Protein AF-R7J6H3-F1 (afdb_monomer_lite)

pLDDT: mean 79.76, std 16.82, range [35.53, 97.69]

Sequence (191 aa):
MTVTVTNNPYNQLKSEYGQNYDILHIALWSGETLPKNYAWYGLGQIAERTEYPELYAIAEKYGFIVSEDEWQSGLYGKFSSGDGETTFRFPLIRDGDVLSFTNGSTTPNGKNVEPELPNITGKSDRYHVLNNSVQTGALYQTSGGRSNAGGSGIADFGVINIDASRSNSTYKNGGSVKQSSIATRLIIKYR

Secondary structure (DSSP, 8-state):
--------GGG----STT----TT-EEEE--SSPPTTEEEESB--EEETTTSHHHHHHHHHTT-EE-HHHHHTT-TTSEE-TTSSSEEE--B--TT-------SSSS-TT------PPPPEEEEEEEE--S-----SSEEEEEEEEEEETTTEEEEEEEEEEEGGGS-GGGGSS----------EEEEE--

Radius of gyration: 29.07 Å; chains: 1; bounding box: 61×36×107 Å

Foldseek 3Di:
DDDDDDDDVVPDQDDDPPDRDDFFDKDWADDPDDDPQKDFAAQFDKDWCVVQVQNVVVLVVVVLEDAPVVVVVALLCGKYCVVVPTIITGHHDDVQRDDDDDPCPPAHPSGDDDDDDDKDKDKDAWDFDDPDFDAAAQWGKDWRAWDDDPPGDITTTIMTMGTNVRHPCVVVPPDDDGDDDDDTTMMTRRD

Structure (mmCIF, N/CA/C/O backbone):
data_AF-R7J6H3-F1
#
_entry.id   AF-R7J6H3-F1
#
loop_
_atom_site.group_PDB
_atom_site.id
_atom_site.type_symbol
_atom_site.label_atom_id
_atom_site.label_alt_id
_atom_site.label_comp_id
_atom_site.label_asym_id
_atom_site.label_entity_id
_atom_site.label_seq_id
_atom_site.pdbx_PDB_ins_code
_atom_site.Cartn_x
_atom_site.Cartn_y
_atom_site.Cartn_z
_atom_site.occupancy
_atom_site.B_iso_or_equiv
_atom_site.auth_seq_id
_atom_site.auth_comp_id
_atom_site.auth_asym_id
_atom_site.auth_atom_id
_atom_site.pdbx_PDB_model_num
ATOM 1 N N . MET A 1 1 ? -8.947 18.565 57.655 1.00 41.03 1 MET A N 1
ATOM 2 C CA . MET A 1 1 ? -8.360 19.000 56.372 1.00 41.03 1 MET A CA 1
ATOM 3 C C . MET A 1 1 ? -8.628 17.886 55.380 1.00 41.03 1 MET A C 1
ATOM 5 O O . MET A 1 1 ? -7.995 16.844 55.462 1.00 41.03 1 MET A O 1
ATOM 9 N N . THR A 1 2 ? -9.673 18.030 54.572 1.00 35.53 2 THR A N 1
ATOM 10 C CA . THR A 1 2 ? -10.110 16.987 53.638 1.00 35.53 2 THR A CA 1
ATOM 11 C C . THR A 1 2 ? -9.383 17.216 52.324 1.00 35.53 2 THR A C 1
ATOM 13 O O . THR A 1 2 ? -9.560 18.266 51.711 1.00 35.53 2 THR A O 1
ATOM 16 N N . VAL A 1 3 ? -8.544 16.268 51.919 1.00 37.75 3 VAL A N 1
ATOM 17 C CA . VAL A 1 3 ? -7.939 16.256 50.585 1.00 37.75 3 VAL A CA 1
ATOM 18 C C . VAL A 1 3 ? -8.583 15.116 49.813 1.00 37.75 3 VAL A C 1
ATOM 20 O O . VAL A 1 3 ? -8.421 13.948 50.156 1.00 37.75 3 VAL A O 1
ATOM 23 N N . THR A 1 4 ? -9.341 15.481 48.787 1.00 42.34 4 THR A N 1
ATOM 24 C CA . THR A 1 4 ? -9.877 14.575 47.772 1.00 42.34 4 THR A CA 1
ATOM 25 C C . THR A 1 4 ? -8.902 14.548 46.606 1.00 42.34 4 THR A C 1
ATOM 27 O O . THR A 1 4 ? -8.624 15.623 46.090 1.00 42.34 4 THR A O 1
ATOM 30 N N . VAL A 1 5 ? -8.480 13.370 46.127 1.00 39.19 5 VAL A N 1
ATOM 31 C CA . VAL A 1 5 ? -8.241 13.143 44.686 1.00 39.19 5 VAL A CA 1
ATOM 32 C C . VAL A 1 5 ? -8.560 11.681 44.323 1.00 39.19 5 VAL A C 1
ATOM 34 O O . VAL A 1 5 ? -7.833 10.755 44.662 1.00 39.19 5 VAL A O 1
ATOM 37 N N . THR A 1 6 ? -9.722 11.521 43.686 1.00 44.38 6 THR A N 1
ATOM 38 C CA . THR A 1 6 ? -10.031 10.682 42.511 1.00 44.38 6 THR A CA 1
ATOM 39 C C . THR A 1 6 ? -9.108 9.501 42.162 1.00 44.38 6 THR A C 1
ATOM 41 O O . THR A 1 6 ? -8.116 9.659 41.459 1.00 44.38 6 THR A O 1
ATOM 44 N N . ASN A 1 7 ? -9.553 8.279 42.480 1.00 39.97 7 ASN A N 1
ATOM 45 C CA . ASN A 1 7 ? -9.174 7.069 41.743 1.00 39.97 7 ASN A CA 1
ATOM 46 C C . ASN A 1 7 ? -10.227 6.802 40.661 1.00 39.97 7 ASN A C 1
ATOM 48 O O . ASN A 1 7 ? -11.254 6.179 40.922 1.00 39.97 7 ASN A O 1
ATOM 52 N N . ASN A 1 8 ? -9.980 7.318 39.456 1.00 41.81 8 ASN A N 1
ATOM 53 C CA . ASN A 1 8 ? -10.728 6.950 38.258 1.00 41.81 8 ASN A CA 1
ATOM 54 C C . ASN A 1 8 ? -10.214 5.579 37.758 1.00 41.81 8 ASN A C 1
ATOM 56 O O . ASN A 1 8 ? -9.051 5.493 3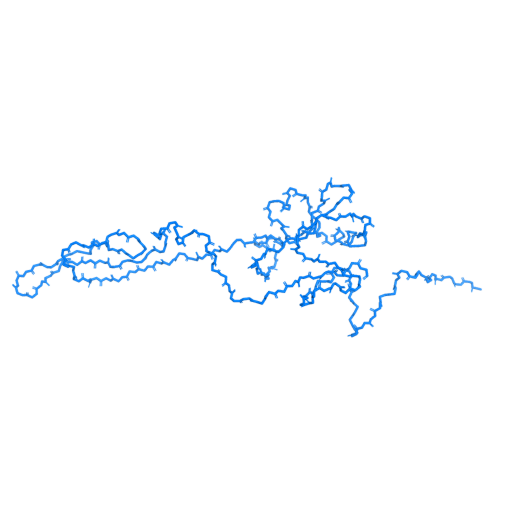7.354 1.00 41.81 8 ASN A O 1
ATOM 60 N N . PRO A 1 9 ? -11.026 4.507 37.782 1.00 40.84 9 PRO A N 1
ATOM 61 C CA . PRO A 1 9 ? -10.571 3.155 37.452 1.00 40.84 9 PRO A CA 1
ATOM 62 C C . PRO A 1 9 ? -10.245 2.928 35.963 1.00 40.84 9 PRO A C 1
ATOM 64 O O . PRO A 1 9 ? -9.718 1.870 35.632 1.00 40.84 9 PRO A O 1
ATOM 67 N N . TYR A 1 10 ? -10.483 3.899 35.072 1.00 43.75 10 TYR A N 1
ATOM 68 C CA . TYR A 1 10 ? -10.129 3.804 33.645 1.00 43.75 10 TYR A CA 1
ATOM 69 C C . TYR A 1 10 ? -8.658 4.145 33.326 1.00 43.75 10 TYR A C 1
ATOM 71 O O . TYR A 1 10 ? -8.249 4.067 32.175 1.00 43.75 10 TYR A O 1
ATOM 79 N N . ASN A 1 11 ? -7.841 4.491 34.331 1.00 39.81 11 ASN A N 1
ATOM 80 C CA . ASN A 1 11 ? -6.467 4.987 34.141 1.00 39.81 11 ASN A CA 1
ATOM 81 C C . ASN A 1 11 ? -5.343 3.996 34.507 1.00 39.81 11 ASN A C 1
ATOM 83 O O . ASN A 1 11 ? -4.202 4.417 34.692 1.00 39.81 11 ASN A O 1
ATOM 87 N N . GLN A 1 12 ? -5.611 2.693 34.635 1.00 42.81 12 GLN A N 1
ATOM 88 C CA . GLN A 1 12 ? -4.555 1.723 34.969 1.00 42.81 12 GLN A CA 1
ATOM 89 C C . GLN A 1 12 ? -4.174 0.847 33.773 1.00 42.81 12 GLN A C 1
ATOM 91 O O . GLN A 1 12 ? -4.700 -0.248 33.572 1.00 42.81 12 GLN A O 1
ATOM 96 N N . LEU A 1 13 ? -3.208 1.353 33.000 1.00 43.44 13 LEU A N 1
ATOM 97 C CA . LEU A 1 13 ? -2.453 0.613 31.990 1.00 43.44 13 LEU A CA 1
ATOM 98 C C . LEU A 1 13 ? -1.784 -0.601 32.657 1.00 43.44 13 LEU A C 1
ATOM 100 O O . LEU A 1 13 ? -0.920 -0.446 33.520 1.00 43.44 13 LEU A O 1
ATOM 104 N N . LYS A 1 14 ? -2.198 -1.819 32.290 1.00 45.78 14 LYS A N 1
ATOM 105 C CA . LYS A 1 14 ? -1.545 -3.047 32.763 1.00 45.78 14 LYS A CA 1
ATOM 106 C C . LYS A 1 14 ? -0.231 -3.253 32.011 1.00 45.78 14 LYS A C 1
ATOM 108 O O . LYS A 1 14 ? -0.229 -3.329 30.784 1.00 45.78 14 LYS A O 1
ATOM 113 N N . SER A 1 15 ? 0.863 -3.330 32.762 1.00 39.09 15 SER A N 1
ATOM 114 C CA . SER A 1 15 ? 2.216 -3.552 32.268 1.00 39.09 15 SER A CA 1
ATOM 115 C C . SER A 1 15 ? 2.535 -5.048 32.196 1.00 39.09 15 SER A C 1
ATOM 117 O O . SER A 1 15 ? 2.544 -5.748 33.203 1.00 39.09 15 SER A O 1
ATOM 119 N N . GLU A 1 16 ? 2.868 -5.532 31.005 1.00 39.28 16 GLU A N 1
ATOM 120 C CA . GLU A 1 16 ? 3.723 -6.707 30.832 1.00 39.28 16 GLU A CA 1
ATOM 121 C C . GLU A 1 16 ? 4.969 -6.222 30.076 1.00 39.28 16 GLU A C 1
ATOM 123 O O . GLU A 1 16 ? 4.856 -5.478 29.106 1.00 39.28 16 GLU A O 1
ATOM 128 N N . TYR A 1 17 ? 6.163 -6.571 30.571 1.00 39.38 17 TYR A N 1
ATOM 129 C CA . TYR A 1 17 ? 7.486 -6.183 30.037 1.00 39.38 17 TYR A CA 1
ATOM 130 C C . TYR A 1 17 ? 7.962 -4.728 30.226 1.00 39.38 17 TYR A C 1
ATOM 132 O O . TYR A 1 17 ? 8.944 -4.318 29.611 1.00 39.38 17 TYR A O 1
ATOM 140 N N . GLY A 1 18 ? 7.356 -3.957 31.134 1.00 40.72 18 GLY A N 1
ATOM 141 C CA . GLY A 1 18 ? 7.908 -2.655 31.550 1.00 40.72 18 GLY A CA 1
ATOM 142 C C . GLY A 1 18 ? 7.812 -1.537 30.502 1.00 40.72 18 GLY A C 1
ATOM 143 O O . GLY A 1 18 ? 8.457 -0.505 30.660 1.00 40.72 18 GLY A O 1
ATOM 144 N N . GLN A 1 19 ? 6.996 -1.719 29.462 1.00 39.16 19 GLN A N 1
ATOM 145 C CA . GLN A 1 19 ? 6.630 -0.678 28.502 1.00 39.16 19 GLN A CA 1
ATOM 146 C C . GLN A 1 19 ? 5.124 -0.409 28.623 1.00 39.16 19 GLN A C 1
ATOM 148 O O . GLN A 1 19 ? 4.307 -1.324 28.514 1.00 39.16 19 GLN A O 1
ATOM 153 N N . ASN A 1 20 ? 4.746 0.844 28.879 1.00 43.69 20 ASN A N 1
ATOM 154 C CA . ASN A 1 20 ? 3.351 1.271 28.821 1.00 43.69 20 ASN A CA 1
ATOM 155 C C . ASN A 1 20 ? 2.954 1.354 27.343 1.00 43.69 20 ASN A C 1
ATOM 157 O O . ASN A 1 20 ? 3.360 2.280 26.650 1.00 43.69 20 ASN A O 1
ATOM 161 N N . TYR A 1 21 ? 2.208 0.373 26.834 1.00 49.09 21 TYR A N 1
ATOM 162 C CA . TYR A 1 21 ? 1.693 0.453 25.468 1.00 49.09 21 TYR A CA 1
ATOM 163 C C . TYR A 1 21 ? 0.461 1.357 25.434 1.00 49.09 21 TYR A C 1
ATOM 165 O O . TYR A 1 21 ? -0.623 0.939 25.865 1.00 49.09 21 TYR A O 1
ATOM 173 N N . ASP A 1 22 ? 0.649 2.569 24.916 1.00 60.72 22 ASP A N 1
ATOM 174 C CA . ASP A 1 22 ? -0.426 3.503 24.590 1.00 60.72 22 ASP A CA 1
ATOM 175 C C . ASP A 1 22 ? -1.375 2.904 23.531 1.00 60.72 22 ASP A C 1
ATOM 177 O O . ASP A 1 22 ? -1.010 2.027 22.740 1.00 60.72 22 ASP A O 1
ATOM 181 N N . ILE A 1 23 ? -2.625 3.371 23.515 1.00 64.25 23 ILE A N 1
ATOM 182 C CA . ILE A 1 23 ? -3.564 3.113 22.410 1.00 64.25 23 ILE A CA 1
ATOM 183 C C . ILE A 1 23 ? -2.953 3.691 21.121 1.00 64.25 23 ILE A C 1
ATOM 185 O O . ILE A 1 23 ? -2.281 4.717 21.178 1.00 64.25 23 ILE A O 1
ATOM 189 N N . LEU A 1 24 ? -3.182 3.033 19.975 1.00 68.69 24 LEU A N 1
ATOM 190 C CA . LEU A 1 24 ? -2.420 3.155 18.710 1.00 68.69 24 LEU A CA 1
ATOM 191 C C . LEU A 1 24 ? -1.113 2.347 18.641 1.00 68.69 24 LEU A C 1
ATOM 193 O O . LEU A 1 24 ? -0.374 2.468 17.663 1.00 68.69 24 LEU A O 1
ATOM 197 N N . HIS A 1 25 ? -0.827 1.471 19.605 1.00 82.94 25 HIS A N 1
ATOM 198 C CA . HIS A 1 25 ? 0.278 0.530 19.441 1.00 82.94 25 HIS A CA 1
ATOM 199 C C . HIS A 1 25 ? -0.024 -0.485 18.329 1.00 82.94 25 HIS A C 1
ATOM 201 O O . HIS A 1 25 ? -0.919 -1.323 18.476 1.00 82.94 25 HIS A O 1
ATOM 207 N N . ILE A 1 26 ? 0.742 -0.408 17.239 1.00 87.38 26 ILE A N 1
ATOM 208 C CA . ILE A 1 26 ? 0.675 -1.323 16.098 1.00 87.38 26 ILE A CA 1
ATOM 209 C C . ILE A 1 26 ? 1.812 -2.337 16.216 1.00 87.38 26 ILE A C 1
ATOM 211 O O . ILE A 1 26 ? 2.972 -1.959 16.376 1.00 87.38 26 ILE A O 1
ATOM 215 N N . ALA A 1 27 ? 1.480 -3.620 16.105 1.00 88.81 27 ALA A N 1
ATOM 216 C CA . ALA A 1 27 ? 2.437 -4.715 16.186 1.00 88.81 27 ALA A CA 1
ATOM 217 C C . ALA A 1 27 ? 2.278 -5.691 15.015 1.00 88.81 27 ALA A C 1
ATOM 219 O O . ALA A 1 27 ? 1.176 -5.890 14.499 1.00 88.81 27 ALA A O 1
ATOM 220 N N . LEU A 1 28 ? 3.390 -6.327 14.632 1.00 90.88 28 LEU A N 1
ATOM 221 C CA . LEU A 1 28 ? 3.382 -7.495 13.752 1.00 90.88 28 LEU A CA 1
ATOM 222 C C . LEU A 1 28 ? 2.802 -8.690 14.509 1.00 90.88 28 LEU A C 1
ATOM 224 O O . LEU A 1 28 ? 3.113 -8.907 15.683 1.00 90.88 28 LEU A O 1
ATOM 228 N N . TRP A 1 29 ? 1.977 -9.476 13.830 1.00 91.69 29 TRP A N 1
ATOM 229 C CA . TRP A 1 29 ? 1.277 -10.606 14.413 1.00 91.69 29 TRP A CA 1
ATOM 230 C C . TRP A 1 29 ? 1.280 -11.801 13.467 1.00 91.69 29 TRP A C 1
ATOM 232 O O . TRP A 1 29 ? 0.819 -11.727 12.327 1.00 91.69 29 TRP A O 1
ATOM 242 N N . SER A 1 30 ? 1.780 -12.924 13.975 1.00 89.12 30 SER A N 1
ATOM 243 C CA . SER A 1 30 ? 1.867 -14.193 13.240 1.00 89.12 30 SER A CA 1
ATOM 244 C C . SER A 1 30 ? 0.882 -15.248 13.753 1.00 89.12 30 SER A C 1
ATOM 246 O O . SER A 1 30 ? 0.952 -16.399 13.336 1.00 89.12 30 SER A O 1
ATOM 248 N N . GLY A 1 31 ? -0.003 -14.885 14.687 1.00 88.69 31 GLY A N 1
ATOM 249 C CA . GLY A 1 31 ? -1.056 -15.768 15.184 1.00 88.69 31 GLY A CA 1
ATOM 250 C C . GLY A 1 31 ? -2.349 -15.642 14.376 1.00 88.69 31 GLY A C 1
ATOM 251 O O . GLY A 1 31 ? -2.637 -14.603 13.785 1.00 88.69 31 GLY A O 1
ATOM 252 N N . GLU A 1 32 ? -3.178 -16.682 14.406 1.00 90.00 32 GLU A N 1
ATOM 253 C CA . GLU A 1 32 ? -4.483 -16.672 13.724 1.00 90.00 32 GLU A CA 1
ATOM 254 C C . GLU A 1 32 ? -5.588 -16.000 14.553 1.00 90.00 32 GLU A C 1
ATOM 256 O O . GLU A 1 32 ? -6.568 -15.494 14.009 1.00 90.00 32 GLU A O 1
ATOM 261 N N . THR A 1 33 ? -5.424 -15.960 15.877 1.00 91.12 33 THR A N 1
ATOM 262 C CA . THR A 1 33 ? -6.383 -15.365 16.817 1.00 91.12 33 THR A CA 1
ATOM 263 C C . THR A 1 33 ? -5.872 -14.039 17.358 1.00 91.12 33 THR A C 1
ATOM 265 O O . THR A 1 33 ? -4.696 -13.933 17.709 1.00 91.12 33 THR A O 1
ATOM 268 N N . LEU A 1 34 ? -6.756 -13.049 17.485 1.00 88.62 34 LEU A N 1
ATOM 269 C CA . LEU A 1 34 ? -6.421 -11.762 18.092 1.00 88.62 34 LEU A CA 1
ATOM 270 C C . LEU A 1 34 ? -6.220 -11.895 19.610 1.00 88.62 34 LEU A C 1
ATOM 272 O O . LEU A 1 34 ? -7.056 -12.508 20.283 1.00 88.62 34 LEU A O 1
ATOM 276 N N . PRO A 1 35 ? -5.167 -11.283 20.178 1.00 87.75 35 PRO A N 1
ATOM 277 C CA . PRO A 1 35 ? -5.079 -11.076 21.615 1.00 87.75 35 PRO A CA 1
ATOM 278 C C . PRO A 1 35 ? -6.226 -10.192 22.117 1.00 87.75 35 PRO A C 1
ATOM 280 O O 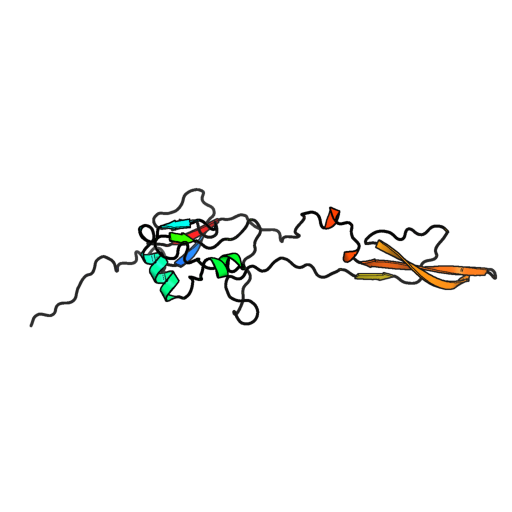. PRO A 1 35 ? -6.790 -9.374 21.385 1.00 87.75 35 PRO A O 1
ATOM 283 N N . LYS A 1 36 ? -6.558 -10.320 23.402 1.00 84.88 36 LYS A N 1
ATOM 284 C CA . LYS A 1 36 ? -7.576 -9.475 24.034 1.00 84.88 36 LYS A CA 1
ATOM 285 C C . LYS A 1 36 ? -7.195 -7.993 23.904 1.00 84.88 36 LYS A C 1
ATOM 287 O O . LYS A 1 36 ? -6.048 -7.644 24.156 1.00 84.88 36 LYS A O 1
ATOM 292 N N . ASN A 1 37 ? -8.173 -7.143 23.579 1.00 86.81 37 ASN A N 1
ATOM 293 C CA . ASN A 1 37 ? -8.024 -5.695 23.355 1.00 86.81 37 ASN A CA 1
ATOM 294 C C . ASN A 1 37 ? -7.222 -5.290 22.100 1.00 86.81 37 ASN A C 1
ATOM 296 O O . ASN A 1 37 ? -6.819 -4.131 21.970 1.00 86.81 37 ASN A O 1
ATOM 300 N N . TYR A 1 38 ? -7.029 -6.215 21.158 1.00 90.56 38 TYR A N 1
ATOM 301 C CA . TYR A 1 38 ? -6.462 -5.921 19.845 1.00 90.56 38 TYR A CA 1
ATOM 302 C C . TYR A 1 38 ? -7.493 -6.103 18.735 1.00 90.56 38 TYR A C 1
ATOM 304 O O . TYR A 1 38 ? -8.373 -6.958 18.818 1.00 90.56 38 TYR A O 1
ATOM 312 N N . ALA A 1 39 ? -7.355 -5.304 17.684 1.00 92.50 39 ALA A N 1
ATOM 313 C CA . ALA A 1 39 ? -8.107 -5.427 16.443 1.00 92.50 39 ALA A CA 1
ATOM 314 C C . ALA A 1 39 ? -7.144 -5.653 15.274 1.00 92.50 39 ALA A C 1
ATOM 316 O O . ALA A 1 39 ? -5.977 -5.256 15.342 1.00 92.50 39 ALA A O 1
ATOM 317 N N . TRP A 1 40 ? -7.627 -6.264 14.192 1.00 93.88 40 TRP A N 1
ATOM 318 C CA . TRP A 1 40 ? -6.864 -6.334 12.947 1.00 93.88 40 TRP A CA 1
ATOM 319 C C . TRP A 1 40 ? -6.611 -4.925 12.406 1.00 93.88 40 TRP A C 1
ATOM 321 O O . TRP A 1 40 ? -7.514 -4.090 12.354 1.00 93.88 40 TRP A O 1
ATOM 331 N N . TYR A 1 41 ? -5.380 -4.665 11.991 1.00 92.88 41 TYR A N 1
ATOM 332 C CA . TYR A 1 41 ? -4.953 -3.402 11.408 1.00 92.88 41 TYR A CA 1
ATOM 333 C C . TYR A 1 41 ? -4.521 -3.626 9.958 1.00 92.88 41 TYR A C 1
ATOM 335 O O . TYR A 1 41 ? -3.921 -4.651 9.641 1.00 92.88 41 TYR A O 1
ATOM 343 N N . GLY A 1 42 ? -4.811 -2.665 9.078 1.00 91.12 42 GLY A N 1
ATOM 344 C CA . GLY A 1 42 ? -4.387 -2.734 7.681 1.00 91.12 42 GLY A CA 1
ATOM 345 C C . GLY A 1 42 ? -5.345 -3.470 6.738 1.00 91.12 42 GLY A C 1
ATOM 346 O O . GLY A 1 42 ? -4.959 -3.708 5.603 1.00 91.12 42 GLY A O 1
ATOM 347 N N . LEU A 1 43 ? -6.572 -3.829 7.142 1.00 92.69 43 LEU A N 1
ATOM 348 C CA . LEU A 1 43 ? -7.525 -4.515 6.246 1.00 92.69 43 LEU A CA 1
ATOM 349 C C . LEU A 1 43 ? -8.537 -3.573 5.573 1.00 92.69 43 LEU A C 1
ATOM 351 O O . LEU A 1 43 ? -9.389 -4.036 4.819 1.00 92.69 43 LEU A O 1
ATOM 355 N N . GLY A 1 44 ? -8.477 -2.262 5.827 1.00 94.19 44 GLY A N 1
ATOM 356 C CA . GLY A 1 44 ? -9.403 -1.297 5.222 1.00 94.19 44 GLY A CA 1
ATOM 357 C C . GLY A 1 44 ? -10.861 -1.443 5.673 1.00 94.19 44 GLY A C 1
ATOM 358 O O . GLY A 1 44 ? -11.765 -0.933 5.001 1.00 94.19 44 GLY A O 1
ATOM 359 N N . GLN A 1 45 ? -11.112 -2.159 6.775 1.00 95.06 45 GLN A N 1
ATOM 360 C CA . GLN A 1 45 ? -12.460 -2.447 7.254 1.00 95.06 45 GLN A CA 1
ATOM 361 C C . GLN A 1 45 ? -13.174 -1.190 7.765 1.00 95.06 45 GLN A C 1
ATOM 363 O O . GLN A 1 45 ? -12.546 -0.282 8.315 1.00 95.06 45 GLN A O 1
ATOM 368 N N . ILE A 1 46 ? -14.498 -1.167 7.610 1.00 96.56 46 ILE A N 1
ATOM 369 C CA . ILE A 1 46 ? -15.373 -0.171 8.236 1.00 96.56 46 ILE A CA 1
ATOM 370 C C . ILE A 1 46 ? -15.706 -0.657 9.647 1.00 96.56 46 ILE A C 1
ATOM 372 O O . ILE A 1 46 ? -15.995 -1.839 9.839 1.00 96.56 46 ILE A O 1
ATOM 376 N N . ALA A 1 47 ? -15.644 0.248 10.617 1.00 95.31 47 ALA A N 1
ATOM 377 C CA . ALA A 1 47 ? -15.926 -0.021 12.017 1.00 95.31 47 ALA A CA 1
ATOM 378 C C . ALA A 1 47 ? -16.818 1.070 12.620 1.00 95.31 47 ALA A C 1
ATOM 380 O O . ALA A 1 47 ? -16.787 2.226 12.196 1.00 95.31 47 ALA A O 1
ATOM 381 N N . GLU A 1 48 ? -17.581 0.700 13.645 1.00 96.06 48 GLU A N 1
ATOM 382 C CA . GLU A 1 48 ? -18.440 1.621 14.389 1.00 96.06 48 GLU A CA 1
ATOM 383 C C . GLU A 1 48 ? -17.629 2.402 15.429 1.00 96.06 48 GLU A C 1
ATOM 385 O O . GLU A 1 48 ? -16.863 1.826 16.214 1.00 96.06 48 GLU A O 1
ATOM 390 N N . ARG A 1 49 ? -17.834 3.721 15.508 1.00 94.38 49 ARG A N 1
ATOM 391 C CA . ARG A 1 49 ? -17.158 4.577 16.502 1.00 94.38 49 ARG A CA 1
ATOM 392 C C . ARG A 1 49 ? -17.506 4.174 17.935 1.00 94.38 49 ARG A C 1
ATOM 394 O O . ARG A 1 49 ? -16.681 4.311 18.832 1.00 94.38 49 ARG A O 1
ATOM 401 N N . THR A 1 50 ? -18.705 3.632 18.157 1.00 93.62 50 THR A N 1
ATOM 402 C CA . THR A 1 50 ? -19.159 3.162 19.475 1.00 93.62 50 THR A CA 1
ATOM 403 C C . THR A 1 50 ? -18.451 1.893 19.941 1.00 93.62 50 THR A C 1
ATOM 405 O O . THR A 1 50 ? -18.351 1.655 21.143 1.00 93.62 50 THR A O 1
ATOM 408 N N . GLU A 1 51 ? -17.954 1.068 19.016 1.00 92.50 51 GLU A N 1
ATOM 409 C CA . GLU A 1 51 ? -17.191 -0.136 19.354 1.00 92.50 51 GLU A CA 1
ATOM 410 C C . GLU A 1 51 ? -15.740 0.214 19.726 1.00 92.50 51 GLU A C 1
ATOM 412 O O . GLU A 1 51 ? -15.176 -0.344 20.678 1.00 92.50 51 GLU A O 1
ATOM 417 N N . TYR A 1 52 ? -15.177 1.221 19.049 1.00 92.06 52 TYR A N 1
ATOM 418 C CA . TYR A 1 52 ? -13.790 1.671 19.194 1.00 92.06 52 TYR A CA 1
ATOM 419 C C . TYR A 1 52 ? -13.657 3.154 19.613 1.00 92.06 52 TYR A C 1
ATOM 421 O O . TYR A 1 52 ? -12.913 3.903 18.973 1.00 92.06 52 TYR A O 1
ATOM 429 N N . PRO A 1 53 ? -14.319 3.608 20.697 1.00 89.94 53 PRO A N 1
ATOM 430 C CA . PRO A 1 53 ? -14.417 5.035 21.014 1.00 89.94 53 PRO A CA 1
ATOM 431 C C . PRO A 1 53 ? -13.067 5.657 21.387 1.00 89.94 53 PRO A C 1
ATOM 433 O O . PRO A 1 53 ? -12.744 6.756 20.941 1.00 89.94 53 PRO A O 1
ATOM 436 N N . GLU A 1 54 ? -12.246 4.946 22.165 1.00 89.12 54 GLU A N 1
ATOM 437 C CA . GLU A 1 54 ? -10.927 5.435 22.586 1.00 89.12 54 GLU A CA 1
ATOM 438 C C . GLU A 1 54 ? -9.941 5.486 21.414 1.00 89.12 54 GLU A C 1
ATOM 440 O O . GLU A 1 54 ? -9.187 6.447 21.278 1.00 89.12 54 GLU A O 1
ATOM 445 N N . LEU A 1 55 ? -9.988 4.482 20.532 1.00 89.56 55 LEU A N 1
ATOM 446 C CA . LEU A 1 55 ? -9.168 4.441 19.324 1.00 89.56 55 LEU A CA 1
ATOM 447 C C . LEU A 1 55 ? -9.510 5.601 18.386 1.00 89.56 55 LEU A C 1
ATOM 449 O O . LEU A 1 55 ? -8.595 6.272 17.917 1.00 89.56 55 LEU A O 1
ATOM 453 N N . TYR A 1 56 ? -10.800 5.855 18.143 1.00 91.31 56 TYR A N 1
ATOM 454 C CA . TYR A 1 56 ? -11.238 6.967 17.300 1.00 91.31 56 TYR A CA 1
ATOM 455 C C . TYR A 1 56 ? -10.804 8.314 17.890 1.00 91.31 56 TYR A C 1
ATOM 457 O O . TYR A 1 56 ? -10.151 9.097 17.205 1.00 91.31 56 TYR A O 1
ATOM 465 N N . ALA A 1 57 ? -11.080 8.559 19.176 1.00 89.50 57 ALA A N 1
ATOM 466 C CA . ALA A 1 57 ? -10.721 9.815 19.838 1.00 89.50 57 ALA A CA 1
ATOM 467 C C . ALA A 1 57 ? -9.208 10.086 19.804 1.00 89.50 57 ALA A C 1
ATOM 469 O O . ALA A 1 57 ? -8.761 11.218 19.616 1.00 89.50 57 ALA A O 1
ATOM 470 N N . ILE A 1 58 ? -8.397 9.040 19.968 1.00 86.69 58 ILE A N 1
ATOM 471 C CA . ILE A 1 58 ? -6.941 9.150 19.912 1.00 86.69 58 ILE A CA 1
ATOM 472 C C . ILE A 1 58 ? -6.456 9.345 18.470 1.00 86.69 58 ILE A C 1
ATOM 474 O O . ILE A 1 58 ? -5.595 10.194 18.234 1.00 86.69 58 ILE A O 1
ATOM 478 N N . ALA A 1 59 ? -7.020 8.626 17.497 1.00 90.00 59 ALA A N 1
ATOM 479 C CA . ALA A 1 59 ? -6.699 8.825 16.087 1.00 90.00 59 ALA A CA 1
ATOM 480 C C . ALA A 1 59 ? -7.039 10.254 15.625 1.00 90.00 59 ALA A C 1
ATOM 482 O O . ALA A 1 59 ? -6.246 10.875 14.917 1.00 90.00 59 ALA A O 1
ATOM 483 N N . GLU A 1 60 ? -8.165 10.806 16.076 1.00 90.00 60 GLU A N 1
ATOM 484 C CA . GLU A 1 60 ? -8.556 12.194 15.826 1.00 90.00 60 GLU A CA 1
ATOM 485 C C . GLU A 1 60 ? -7.559 13.175 16.457 1.00 90.00 60 GLU A C 1
ATOM 487 O O . GLU A 1 60 ? -6.988 14.018 15.763 1.00 90.00 60 GLU A O 1
ATOM 492 N N . LYS A 1 61 ? -7.258 13.004 17.752 1.00 87.12 61 LYS A N 1
ATOM 493 C CA . LYS A 1 61 ? -6.316 13.847 18.505 1.00 87.12 61 LYS A CA 1
ATOM 494 C C . LYS A 1 61 ? -4.937 13.944 17.846 1.00 87.12 61 LYS A C 1
ATOM 496 O O . LYS A 1 61 ? -4.316 15.004 17.895 1.00 87.12 61 LYS A O 1
ATOM 501 N N . TYR A 1 62 ? -4.443 12.849 17.267 1.00 86.81 62 TYR A N 1
ATOM 502 C CA . TYR A 1 62 ? -3.121 12.790 16.635 1.00 86.81 62 TYR A CA 1
ATOM 503 C C . TYR A 1 62 ? -3.142 13.014 15.111 1.00 86.81 62 TYR A C 1
ATOM 505 O O . TYR A 1 62 ? -2.100 12.890 14.469 1.00 86.81 62 TYR A O 1
ATOM 513 N N . GLY A 1 63 ? -4.287 13.368 14.511 1.00 86.69 63 GLY A N 1
ATOM 514 C CA . GLY A 1 63 ? -4.379 13.677 13.074 1.00 86.69 63 GLY A CA 1
ATOM 515 C C . GLY A 1 63 ? -4.221 12.456 12.154 1.00 86.69 63 GLY A C 1
ATOM 516 O O . GLY A 1 63 ? -3.745 12.564 11.016 1.00 86.69 63 GLY A O 1
ATOM 517 N N . PHE A 1 64 ? -4.587 11.279 12.662 1.00 88.69 64 PHE A N 1
ATOM 518 C CA . PHE A 1 64 ? -4.568 10.006 11.939 1.00 88.69 64 PHE A CA 1
ATOM 519 C C . PHE A 1 64 ? -5.854 9.761 11.140 1.00 88.69 64 PHE A C 1
ATOM 521 O O . PHE A 1 64 ? -5.898 8.798 10.378 1.00 88.69 64 PHE A O 1
ATOM 528 N N . ILE A 1 65 ? -6.863 10.622 11.292 1.00 94.69 65 ILE A N 1
ATOM 529 C CA . ILE A 1 65 ? -8.123 10.583 10.544 1.00 94.69 65 ILE A CA 1
ATOM 530 C C . ILE A 1 65 ? -8.078 11.613 9.412 1.00 94.69 65 ILE A C 1
ATOM 532 O O . ILE A 1 65 ? -7.688 12.760 9.625 1.00 94.69 65 ILE A O 1
ATOM 536 N N . VAL A 1 66 ? -8.475 11.191 8.215 1.00 96.56 66 VAL A N 1
ATOM 537 C CA . VAL A 1 66 ? -8.727 12.041 7.038 1.00 96.56 66 VAL A CA 1
ATOM 538 C C . VAL A 1 66 ? -10.156 11.842 6.546 1.00 96.56 66 VAL A C 1
ATOM 540 O O . VAL A 1 66 ? -10.838 10.920 6.993 1.00 96.56 66 VAL A O 1
ATOM 543 N N . SER A 1 67 ? -10.627 12.685 5.631 1.00 96.75 67 SER A N 1
ATOM 544 C CA . SER A 1 67 ? -11.915 12.442 4.972 1.00 96.75 67 SER A CA 1
ATOM 545 C C . SER A 1 67 ? -11.891 11.149 4.140 1.00 96.75 67 SER A C 1
ATOM 547 O O . SER A 1 67 ? -10.829 10.697 3.701 1.00 96.75 67 SER A O 1
ATOM 549 N N . GLU A 1 68 ? -13.059 10.545 3.900 1.00 96.62 68 GLU A N 1
ATOM 550 C CA . GLU A 1 68 ? -13.163 9.359 3.030 1.00 96.62 68 GLU A CA 1
ATOM 551 C C . GLU A 1 68 ? -12.665 9.661 1.605 1.00 96.62 68 GLU A C 1
ATOM 553 O O . GLU A 1 68 ? -11.966 8.835 1.023 1.00 96.62 68 GLU A O 1
ATOM 558 N N . ASP A 1 69 ? -12.916 10.862 1.077 1.00 96.56 69 ASP A N 1
ATOM 559 C CA . ASP A 1 69 ? -12.428 11.280 -0.245 1.00 96.56 69 ASP A CA 1
ATOM 560 C C . ASP A 1 69 ? -10.891 11.338 -0.299 1.00 96.56 69 ASP A C 1
ATOM 562 O O . ASP A 1 69 ? -10.257 10.820 -1.224 1.00 96.56 69 ASP A O 1
ATOM 566 N N . GLU A 1 70 ? -10.254 11.921 0.720 1.00 95.88 70 GLU A N 1
ATOM 567 C CA . GLU A 1 70 ? -8.792 11.941 0.833 1.00 95.88 70 GLU A CA 1
ATOM 568 C C . GLU A 1 70 ? -8.216 10.529 0.978 1.00 95.88 70 GLU A C 1
ATOM 570 O O . GLU A 1 70 ? -7.162 10.221 0.409 1.00 95.88 70 GLU A O 1
ATOM 575 N N . TRP A 1 71 ? -8.906 9.650 1.703 1.00 96.81 71 TRP A N 1
ATOM 576 C CA . TRP A 1 71 ? -8.517 8.253 1.845 1.00 96.81 71 TRP A CA 1
ATOM 577 C C . TRP A 1 71 ? -8.574 7.519 0.503 1.00 96.81 71 TRP A C 1
ATOM 579 O O . TRP A 1 71 ? -7.586 6.896 0.110 1.00 96.81 71 TRP A O 1
ATOM 589 N N . GLN A 1 72 ? -9.664 7.680 -0.254 1.00 95.25 72 GLN A N 1
ATOM 590 C CA . GLN A 1 72 ? -9.830 7.116 -1.599 1.00 95.25 72 GLN A CA 1
ATOM 591 C C . GLN A 1 72 ? -8.828 7.684 -2.612 1.00 95.25 72 GLN A C 1
ATOM 593 O O . GLN A 1 72 ? -8.469 7.008 -3.574 1.00 95.25 72 GLN A O 1
ATOM 598 N N . SER A 1 73 ? -8.298 8.887 -2.370 1.00 94.38 73 SER A N 1
ATOM 599 C CA . SER A 1 73 ? -7.197 9.441 -3.165 1.00 94.38 73 SER A CA 1
ATOM 600 C C . SER A 1 73 ? -5.854 8.730 -2.936 1.00 94.38 73 SER A C 1
ATOM 602 O O . SER A 1 73 ? -4.877 9.034 -3.626 1.00 94.38 73 SER A O 1
ATOM 604 N N . GLY A 1 74 ? -5.762 7.814 -1.964 1.00 92.81 74 GLY A N 1
ATOM 605 C CA . GLY A 1 74 ? -4.578 7.001 -1.693 1.00 92.81 74 GLY A CA 1
ATOM 606 C C . GLY A 1 74 ? -3.929 7.212 -0.322 1.00 92.81 74 GLY A C 1
ATOM 607 O O . GLY A 1 74 ? -2.806 6.763 -0.101 1.00 92.81 74 GLY A O 1
ATOM 608 N N . LEU A 1 75 ? -4.576 7.892 0.628 1.00 94.06 75 LEU A N 1
ATOM 609 C CA . LEU A 1 75 ? -4.076 7.988 2.012 1.00 94.06 75 LEU A CA 1
ATOM 610 C C . LEU A 1 75 ? -4.406 6.729 2.836 1.00 94.06 75 LEU A C 1
ATOM 612 O O . LEU A 1 75 ? -4.856 6.812 3.977 1.00 94.06 75 LEU A O 1
ATOM 616 N N . TYR A 1 76 ? -4.156 5.551 2.261 1.00 94.62 76 TYR A N 1
ATOM 617 C CA . TYR A 1 76 ? -4.550 4.259 2.823 1.00 94.62 76 TYR A CA 1
ATOM 618 C C . TYR A 1 76 ? -3.892 3.926 4.166 1.00 94.62 76 TYR A C 1
ATOM 620 O O . TYR A 1 76 ? -4.452 3.151 4.931 1.00 94.62 76 TYR A O 1
ATOM 628 N N . GLY A 1 77 ? -2.748 4.524 4.504 1.00 92.50 77 GLY A N 1
ATOM 629 C CA . GLY A 1 77 ? -2.105 4.356 5.812 1.00 92.50 77 GLY A CA 1
ATOM 630 C C . GLY A 1 77 ? -2.764 5.147 6.951 1.00 92.50 77 GLY A C 1
ATOM 631 O O . GLY A 1 77 ? -2.328 5.035 8.097 1.00 92.50 77 GLY A O 1
ATOM 632 N N . LYS A 1 78 ? -3.790 5.954 6.657 1.00 94.06 78 LYS A N 1
ATOM 633 C CA . LYS A 1 78 ? -4.578 6.709 7.637 1.00 94.06 78 LYS A CA 1
ATOM 634 C C . LYS A 1 78 ? -5.957 6.086 7.843 1.00 94.06 78 LYS A C 1
ATOM 636 O O . LYS A 1 78 ? -6.433 5.308 7.017 1.00 94.06 78 LYS A O 1
ATOM 641 N N . PHE A 1 79 ? -6.592 6.426 8.959 1.00 96.19 79 PHE A N 1
ATOM 642 C CA . PHE A 1 79 ? -8.011 6.155 9.149 1.00 96.19 79 PHE A CA 1
ATOM 643 C C . PHE A 1 79 ? -8.824 7.130 8.294 1.00 96.19 79 PHE A C 1
ATOM 645 O O . PHE A 1 79 ? -8.409 8.274 8.104 1.00 96.19 79 PHE A O 1
ATOM 652 N N . SER A 1 80 ? -9.985 6.703 7.812 1.00 97.50 80 SER A N 1
ATOM 653 C CA . SER A 1 80 ? -10.963 7.617 7.215 1.00 97.50 80 SER A CA 1
ATOM 654 C C . SER A 1 80 ? -12.090 7.919 8.200 1.00 97.50 80 SER A C 1
ATOM 656 O O . SER A 1 80 ? -12.439 7.079 9.032 1.00 97.50 80 SER A O 1
ATOM 658 N N . SER A 1 81 ? -12.693 9.099 8.064 1.00 96.19 81 SER A N 1
ATOM 659 C CA . SER A 1 81 ? -13.892 9.528 8.784 1.00 96.19 81 SER A CA 1
ATOM 660 C C . SER A 1 81 ? -15.128 8.657 8.529 1.00 96.19 81 SER A C 1
ATOM 662 O O . SER A 1 81 ? -16.136 8.867 9.201 1.00 96.19 81 SER A O 1
ATOM 664 N N . GLY A 1 82 ? -15.073 7.717 7.578 1.00 94.94 82 GLY A N 1
ATOM 665 C CA . GLY A 1 82 ? -16.193 6.869 7.182 1.00 94.94 82 GLY A CA 1
ATOM 666 C C . GLY A 1 82 ? -17.344 7.704 6.631 1.00 94.94 82 GLY A C 1
ATOM 667 O O . GLY A 1 82 ? -17.137 8.592 5.807 1.00 94.94 82 GLY A O 1
ATOM 668 N N . ASP A 1 83 ? -18.547 7.451 7.139 1.00 94.56 83 ASP A N 1
ATOM 669 C CA . ASP A 1 83 ? -19.755 8.238 6.843 1.00 94.56 83 ASP A CA 1
ATOM 670 C C . ASP A 1 83 ? -19.764 9.656 7.454 1.00 94.56 83 ASP A C 1
ATOM 672 O O . ASP A 1 83 ? -20.661 10.441 7.160 1.00 94.56 83 ASP A O 1
ATOM 676 N N . GLY A 1 84 ? -18.784 9.999 8.296 1.00 92.19 84 GLY A N 1
ATOM 677 C CA . GLY A 1 84 ? -18.704 11.286 8.990 1.00 92.19 84 GLY A CA 1
ATOM 678 C C . GLY A 1 84 ? -19.430 11.335 10.340 1.00 92.19 84 GLY A C 1
ATOM 679 O O . GLY A 1 84 ? -19.096 12.189 11.164 1.00 92.19 84 GLY A O 1
ATOM 680 N N . GLU A 1 85 ? -20.304 10.379 10.649 1.00 92.44 85 GLU A N 1
ATOM 681 C CA . GLU A 1 85 ? -21.166 10.385 11.836 1.00 92.44 85 GLU A CA 1
ATOM 682 C C . GLU A 1 85 ? -20.919 9.184 12.756 1.00 92.44 85 GLU A C 1
ATOM 684 O O . GLU A 1 85 ? -20.500 9.356 13.906 1.00 92.44 85 GLU A O 1
ATOM 689 N N . THR A 1 86 ? -21.159 7.973 12.254 1.00 95.56 86 THR A N 1
ATOM 690 C CA . THR A 1 86 ? -21.252 6.740 13.048 1.00 95.56 86 THR A CA 1
ATOM 691 C C . THR A 1 86 ? -20.097 5.784 12.810 1.00 95.56 86 THR A C 1
ATOM 693 O O . THR A 1 86 ? -19.651 5.112 13.744 1.00 95.56 86 THR A O 1
ATOM 696 N N . THR A 1 87 ? -19.532 5.794 11.607 1.00 96.94 87 THR A N 1
ATOM 697 C CA . THR A 1 87 ? -18.476 4.864 11.216 1.00 96.94 87 THR A CA 1
ATOM 698 C C . THR A 1 87 ? -17.134 5.560 11.028 1.00 96.94 87 THR A C 1
ATOM 700 O O . THR A 1 87 ? -17.005 6.786 11.045 1.00 96.94 87 THR A O 1
ATOM 703 N N . PHE A 1 88 ? -16.089 4.751 10.910 1.00 97.12 88 PHE A N 1
ATOM 704 C CA . PHE A 1 88 ? -14.766 5.154 10.459 1.00 97.12 88 PHE A CA 1
ATOM 705 C C . PHE A 1 88 ? -14.098 3.956 9.779 1.00 97.12 88 PHE A C 1
ATOM 707 O O . PHE A 1 88 ? -14.477 2.803 10.009 1.00 97.12 88 PHE A O 1
ATOM 714 N N . ARG A 1 89 ? -13.113 4.208 8.918 1.00 97.69 89 ARG A N 1
ATOM 715 C CA . ARG A 1 89 ? -12.405 3.147 8.192 1.00 97.69 89 ARG A CA 1
ATOM 716 C C . ARG A 1 89 ? -10.992 2.986 8.723 1.00 97.69 89 ARG A C 1
ATOM 718 O O . ARG A 1 89 ? -10.282 3.974 8.903 1.00 97.69 89 ARG A O 1
ATOM 725 N N . PHE A 1 90 ? -10.571 1.745 8.935 1.00 96.88 90 PHE A N 1
ATOM 726 C CA . PHE A 1 90 ? -9.190 1.427 9.280 1.00 96.88 90 PHE A CA 1
ATOM 727 C C . PHE A 1 90 ? -8.251 1.635 8.084 1.00 96.88 90 PHE A C 1
ATOM 729 O O . PHE A 1 90 ? -8.683 1.558 6.933 1.00 96.88 90 PHE A O 1
ATOM 736 N N . PRO A 1 91 ? -6.949 1.832 8.335 1.00 95.75 91 PRO A N 1
ATOM 737 C CA . PRO A 1 91 ? -5.942 1.792 7.290 1.00 95.75 91 PRO A CA 1
ATOM 738 C C . PRO A 1 91 ? -6.004 0.502 6.470 1.00 95.75 91 PRO A C 1
ATOM 740 O O . PRO A 1 91 ? -6.388 -0.558 6.977 1.00 95.75 91 PRO A O 1
ATOM 743 N N . LEU A 1 92 ? -5.588 0.597 5.212 1.00 94.94 92 LEU A N 1
ATOM 744 C CA . LEU A 1 92 ? -5.456 -0.511 4.278 1.00 94.94 92 LEU A CA 1
ATOM 745 C C . LEU A 1 92 ? -3.984 -0.684 3.897 1.00 94.94 92 LEU A C 1
ATOM 747 O O . LEU A 1 92 ? -3.332 0.247 3.431 1.00 94.94 92 LEU A O 1
ATOM 751 N N . ILE A 1 93 ? -3.482 -1.899 4.081 1.00 91.12 93 ILE A N 1
ATOM 752 C CA . ILE A 1 93 ? -2.164 -2.359 3.657 1.00 91.12 93 ILE A CA 1
ATOM 753 C C . ILE A 1 93 ? -2.429 -3.602 2.816 1.00 91.12 93 ILE A C 1
ATOM 755 O O . ILE A 1 93 ? -2.894 -4.619 3.328 1.00 91.12 93 ILE A O 1
ATOM 759 N N . ARG A 1 94 ? -2.222 -3.492 1.504 1.00 85.56 94 ARG A N 1
ATOM 760 C CA . ARG A 1 94 ? -2.565 -4.547 0.547 1.00 85.56 94 ARG A CA 1
ATOM 761 C C . ARG A 1 94 ? -1.523 -5.658 0.602 1.00 85.56 94 ARG A C 1
ATOM 763 O O . ARG A 1 94 ? -0.380 -5.455 1.016 1.00 85.56 94 ARG A O 1
ATOM 770 N N . ASP A 1 95 ? -1.902 -6.832 0.117 1.00 82.50 95 ASP A N 1
ATOM 771 C CA . ASP A 1 95 ? -0.987 -7.963 0.023 1.00 82.50 95 ASP A CA 1
ATOM 772 C C . ASP A 1 95 ? 0.247 -7.611 -0.818 1.00 82.50 95 ASP A C 1
ATOM 774 O O . ASP A 1 95 ? 0.168 -7.359 -2.020 1.00 82.50 95 ASP A O 1
ATOM 778 N N . GLY A 1 96 ? 1.415 -7.643 -0.177 1.00 78.88 96 GLY A N 1
ATOM 779 C CA . GLY A 1 96 ? 2.690 -7.316 -0.813 1.00 78.88 96 GLY A CA 1
ATOM 780 C C . GLY A 1 96 ? 3.093 -5.842 -0.749 1.00 78.88 96 GLY A C 1
ATOM 781 O O . GLY A 1 96 ? 4.186 -5.535 -1.224 1.00 78.88 96 GLY A O 1
ATOM 782 N N . ASP A 1 97 ? 2.286 -4.964 -0.144 1.00 84.50 97 ASP A N 1
ATOM 783 C CA . ASP A 1 97 ? 2.729 -3.611 0.199 1.00 84.50 97 ASP A CA 1
ATOM 784 C C . ASP A 1 97 ? 3.891 -3.683 1.213 1.00 84.50 97 ASP A C 1
ATOM 786 O O . ASP A 1 97 ? 3.938 -4.544 2.097 1.00 84.50 97 ASP A O 1
ATOM 790 N N . VAL A 1 98 ? 4.847 -2.761 1.082 1.00 82.19 98 VAL A N 1
ATOM 791 C CA . VAL A 1 98 ? 6.004 -2.631 1.979 1.00 82.19 98 VAL A CA 1
ATOM 792 C C . VAL A 1 98 ? 5.903 -1.306 2.721 1.00 82.19 98 VAL A C 1
ATOM 794 O O . VAL A 1 98 ? 5.642 -0.265 2.121 1.00 82.19 98 VAL A O 1
ATOM 797 N N . LEU A 1 99 ? 6.147 -1.328 4.033 1.00 85.44 99 LEU A N 1
ATOM 798 C CA . LEU A 1 99 ? 6.201 -0.111 4.836 1.00 85.44 99 LEU A CA 1
ATOM 799 C C . LEU A 1 99 ? 7.533 0.607 4.594 1.00 85.44 99 LEU A C 1
ATOM 801 O O . LEU A 1 99 ? 8.590 0.147 5.025 1.00 85.44 99 LEU A O 1
ATOM 805 N N . SER A 1 100 ? 7.479 1.742 3.901 1.00 81.06 100 SER A N 1
ATOM 806 C CA . SER A 1 100 ? 8.623 2.636 3.723 1.00 81.06 100 SER A CA 1
ATOM 807 C C . SER A 1 100 ? 8.669 3.692 4.822 1.00 81.06 100 SER A C 1
ATOM 809 O O . SER A 1 100 ? 7.646 4.293 5.159 1.00 81.06 100 SER A O 1
ATOM 811 N N . PHE A 1 101 ? 9.863 3.998 5.321 1.00 81.06 101 PHE A N 1
ATOM 812 C CA . PHE A 1 101 ? 10.061 5.151 6.193 1.00 81.06 101 PHE A CA 1
ATOM 813 C C . PHE A 1 101 ? 10.028 6.443 5.370 1.00 81.06 101 PHE A C 1
ATOM 815 O O . PHE A 1 101 ? 10.712 6.562 4.355 1.00 81.06 101 PHE A O 1
ATOM 822 N N . THR A 1 102 ? 9.251 7.422 5.823 1.00 78.06 102 THR A N 1
ATOM 823 C CA . THR A 1 102 ? 9.200 8.775 5.255 1.00 78.06 102 THR A CA 1
ATOM 824 C C . THR A 1 102 ? 9.375 9.795 6.377 1.00 78.06 102 THR A C 1
ATOM 826 O O . THR A 1 102 ? 9.023 9.531 7.525 1.00 78.06 102 THR A O 1
ATOM 829 N N . ASN A 1 103 ? 9.919 10.967 6.046 1.00 76.75 103 ASN A N 1
ATOM 830 C CA . ASN A 1 103 ? 9.965 12.124 6.946 1.00 76.75 103 ASN A CA 1
ATOM 831 C C . ASN A 1 103 ? 8.817 13.120 6.665 1.00 76.75 103 ASN A C 1
ATOM 833 O O . ASN A 1 103 ? 8.860 14.273 7.083 1.00 76.75 103 ASN A O 1
ATOM 837 N N . GLY A 1 104 ? 7.816 12.708 5.881 1.00 68.62 104 GLY A N 1
ATOM 838 C CA . GLY A 1 104 ? 6.605 13.477 5.586 1.00 68.62 104 GLY A CA 1
ATOM 839 C C . GLY A 1 104 ? 6.768 14.661 4.623 1.00 68.62 104 GLY A C 1
ATOM 840 O O . GLY A 1 104 ? 5.762 15.269 4.272 1.00 68.62 104 GLY A O 1
ATOM 841 N N . SER A 1 105 ? 7.986 15.002 4.179 1.00 70.50 105 SER A N 1
ATOM 842 C CA . SER A 1 105 ? 8.241 16.214 3.378 1.00 70.50 105 SER A CA 1
ATOM 843 C C . SER A 1 105 ? 7.984 16.059 1.874 1.00 70.50 105 SER A C 1
ATOM 845 O O . SER A 1 105 ? 7.524 17.002 1.240 1.00 70.50 105 SER A O 1
ATOM 847 N N . THR A 1 106 ? 8.279 14.894 1.290 1.00 77.94 106 THR A N 1
ATOM 848 C CA . THR A 1 106 ? 8.093 14.627 -0.155 1.00 77.94 106 THR A CA 1
ATOM 849 C C . THR A 1 106 ? 6.898 13.717 -0.420 1.00 77.94 106 THR A C 1
ATOM 851 O O . THR A 1 106 ? 6.184 13.885 -1.404 1.00 77.94 106 THR A O 1
ATOM 854 N N . THR A 1 107 ? 6.644 12.781 0.492 1.00 82.06 107 THR A N 1
ATOM 855 C CA . THR A 1 107 ? 5.505 11.868 0.442 1.00 82.06 107 THR A CA 1
ATOM 856 C C . THR A 1 107 ? 4.787 11.955 1.783 1.00 82.06 107 THR A C 1
ATOM 858 O O . THR A 1 107 ? 5.408 11.633 2.805 1.00 82.06 107 THR A O 1
ATOM 861 N N . PRO A 1 108 ? 3.517 12.404 1.808 1.00 86.31 108 PRO A N 1
ATOM 862 C CA . PRO A 1 108 ? 2.748 12.497 3.040 1.00 86.31 108 PRO A CA 1
ATOM 863 C C . PRO A 1 108 ? 2.696 11.155 3.773 1.00 86.31 108 PRO A C 1
ATOM 865 O O . PRO A 1 108 ? 2.587 10.096 3.150 1.00 86.31 108 PRO A O 1
ATOM 868 N N . ASN A 1 109 ? 2.731 11.194 5.104 1.00 88.38 109 ASN A N 1
ATOM 869 C CA . ASN A 1 109 ? 2.604 9.989 5.921 1.00 88.38 109 ASN A CA 1
ATOM 870 C C . ASN A 1 109 ? 1.273 9.280 5.623 1.00 88.38 109 ASN A C 1
ATOM 872 O O . ASN A 1 109 ? 0.209 9.902 5.650 1.00 88.38 109 ASN A O 1
ATOM 876 N N . GLY A 1 110 ? 1.347 7.976 5.360 1.00 88.44 110 GLY A N 1
ATOM 877 C CA . GLY A 1 110 ? 0.193 7.141 5.028 1.00 88.44 110 GLY A CA 1
ATOM 878 C C . GLY A 1 110 ? -0.254 7.203 3.565 1.00 88.44 110 GLY A C 1
ATOM 879 O O . GLY A 1 110 ? -1.243 6.562 3.222 1.00 88.44 110 GLY A O 1
ATOM 880 N N . LYS A 1 111 ? 0.453 7.932 2.692 1.00 90.88 111 LYS A N 1
ATOM 881 C CA . LYS A 1 111 ? 0.213 7.882 1.245 1.00 90.88 111 LYS A CA 1
ATOM 882 C C . LYS A 1 111 ? 0.718 6.557 0.670 1.00 90.88 111 LYS A C 1
ATOM 884 O O . LYS A 1 111 ? 1.853 6.167 0.941 1.00 90.88 111 LYS A O 1
ATOM 889 N N . ASN A 1 112 ? -0.101 5.889 -0.138 1.00 89.56 112 ASN A N 1
ATOM 890 C CA . ASN A 1 112 ? 0.346 4.746 -0.923 1.00 89.56 112 ASN A CA 1
ATOM 891 C C . ASN A 1 112 ? 1.346 5.211 -1.989 1.00 89.56 112 ASN A C 1
ATOM 893 O O . ASN A 1 112 ? 1.135 6.215 -2.671 1.00 89.56 112 ASN A O 1
ATOM 897 N N . VAL A 1 113 ? 2.433 4.463 -2.132 1.00 85.06 113 VAL A N 1
ATOM 898 C CA . VAL A 1 113 ? 3.425 4.680 -3.182 1.00 85.06 113 VAL A CA 1
ATOM 899 C C . VAL A 1 113 ? 3.404 3.442 -4.052 1.00 85.06 113 VAL A C 1
ATOM 901 O O . VAL A 1 113 ? 3.642 2.336 -3.570 1.00 85.06 113 VAL A O 1
ATOM 904 N N . GLU A 1 114 ? 3.057 3.623 -5.319 1.00 79.19 114 GLU A N 1
ATOM 905 C CA . GLU A 1 114 ? 3.058 2.519 -6.266 1.00 79.19 114 GLU A CA 1
ATOM 906 C C . GLU A 1 114 ? 4.505 2.134 -6.613 1.00 79.19 114 GLU A C 1
ATOM 908 O O . GLU A 1 114 ? 5.385 2.999 -6.667 1.00 79.19 114 GLU A O 1
ATOM 913 N N . PRO A 1 115 ? 4.790 0.838 -6.811 1.00 70.25 115 PRO A N 1
ATOM 914 C CA . PRO A 1 115 ? 6.130 0.395 -7.148 1.00 70.25 115 PRO A CA 1
ATOM 915 C C . PRO A 1 115 ? 6.521 0.908 -8.538 1.00 70.25 115 PRO A C 1
ATOM 917 O O . PRO A 1 115 ? 5.864 0.601 -9.533 1.00 70.25 115 PRO A O 1
ATOM 920 N N . GLU A 1 116 ? 7.637 1.627 -8.622 1.00 70.00 116 GLU A N 1
ATOM 921 C CA . GLU A 1 116 ? 8.236 2.045 -9.889 1.00 70.00 116 GLU A CA 1
ATOM 922 C C . GLU A 1 116 ? 9.580 1.337 -10.084 1.00 70.00 116 GLU A C 1
ATOM 924 O O . GLU A 1 116 ? 10.462 1.384 -9.225 1.00 70.00 116 GLU A O 1
ATOM 929 N N . LEU A 1 117 ? 9.749 0.667 -11.228 1.00 71.75 117 LEU A N 1
ATOM 930 C CA . LEU A 1 117 ? 11.054 0.175 -11.663 1.00 71.75 117 LEU A CA 1
ATOM 931 C C . LEU A 1 117 ? 11.652 1.176 -12.652 1.00 71.75 117 LEU A C 1
ATOM 933 O O . LEU A 1 117 ? 10.984 1.522 -13.633 1.00 71.75 117 LEU A O 1
ATOM 937 N N . PRO A 1 118 ? 12.910 1.605 -12.460 1.00 76.25 118 PRO A N 1
ATOM 938 C CA . PRO A 1 118 ? 13.615 2.372 -13.474 1.00 76.25 118 PRO A CA 1
ATOM 939 C C . PRO A 1 118 ? 13.630 1.623 -14.808 1.00 76.25 118 PRO A C 1
ATOM 941 O O . PRO A 1 118 ? 13.814 0.402 -14.846 1.00 76.25 118 PRO A O 1
ATOM 944 N N . ASN A 1 119 ? 13.474 2.354 -15.915 1.00 83.88 119 ASN A N 1
ATOM 945 C CA . ASN A 1 119 ? 13.650 1.748 -17.229 1.00 83.88 119 ASN A CA 1
ATOM 946 C C . ASN A 1 119 ? 15.094 1.242 -17.370 1.00 83.88 119 ASN A C 1
ATOM 948 O O . ASN A 1 119 ? 16.042 1.951 -17.032 1.00 83.88 119 ASN A O 1
ATOM 952 N N . ILE A 1 120 ? 15.261 0.036 -17.906 1.00 86.69 120 ILE A N 1
ATOM 953 C CA . ILE A 1 120 ? 16.579 -0.526 -18.201 1.00 86.69 120 ILE A CA 1
ATOM 954 C C . ILE A 1 120 ? 16.862 -0.272 -19.674 1.00 86.69 120 ILE A C 1
ATOM 956 O O . ILE A 1 120 ? 16.165 -0.801 -20.544 1.00 86.69 120 ILE A O 1
ATOM 960 N N . THR A 1 121 ? 17.894 0.525 -19.943 1.00 91.69 121 THR A N 1
ATOM 961 C CA . THR A 1 121 ? 18.385 0.787 -21.295 1.00 91.69 121 THR A CA 1
ATOM 962 C C . THR A 1 121 ? 19.867 0.463 -21.412 1.00 91.69 121 THR A C 1
ATOM 964 O O . THR A 1 121 ? 20.613 0.474 -20.434 1.00 91.69 121 THR A O 1
ATOM 967 N N . GLY A 1 122 ? 20.307 0.147 -22.623 1.00 92.75 122 GLY A N 1
ATOM 968 C CA . GLY A 1 122 ? 21.703 -0.152 -22.895 1.00 92.75 122 GLY A CA 1
ATOM 969 C C . GLY A 1 122 ? 21.941 -0.399 -24.372 1.00 92.75 122 GLY A C 1
ATOM 970 O O . GLY A 1 122 ? 21.013 -0.648 -25.140 1.00 92.75 122 GLY A O 1
ATOM 971 N N . LYS A 1 123 ? 23.205 -0.333 -24.776 1.00 91.12 123 LYS A N 1
ATOM 972 C CA . LYS A 1 123 ? 23.608 -0.668 -26.134 1.00 91.12 123 LYS A CA 1
ATOM 973 C C . LYS A 1 123 ? 24.967 -1.329 -26.135 1.00 91.12 123 LYS A C 1
ATOM 975 O O . LYS A 1 123 ? 25.820 -1.000 -25.313 1.00 91.12 123 LYS A O 1
ATOM 980 N N . SER A 1 124 ? 25.169 -2.197 -27.107 1.00 88.25 124 SER A N 1
ATOM 981 C CA . SER A 1 124 ? 26.489 -2.644 -27.486 1.00 88.25 124 SER A CA 1
ATOM 982 C C . SER A 1 124 ? 26.725 -2.339 -28.961 1.00 88.25 124 SER A C 1
ATOM 984 O O . SER A 1 124 ? 25.847 -2.548 -29.805 1.00 88.25 124 SER A O 1
ATOM 986 N N . ASP A 1 125 ? 27.907 -1.805 -29.250 1.00 84.56 125 ASP A N 1
ATOM 987 C CA . ASP A 1 125 ? 28.251 -1.203 -30.536 1.00 84.56 125 ASP A CA 1
ATOM 988 C C . ASP A 1 125 ? 29.117 -2.139 -31.395 1.00 84.56 125 ASP A C 1
ATOM 990 O O . ASP A 1 125 ? 29.880 -2.950 -30.872 1.00 84.56 125 ASP A O 1
ATOM 994 N N . ARG A 1 126 ? 29.011 -1.985 -32.721 1.00 78.94 126 ARG A N 1
ATOM 995 C CA . ARG A 1 126 ? 29.782 -2.691 -33.760 1.00 78.94 126 ARG A CA 1
ATOM 996 C C . ARG A 1 126 ? 29.697 -4.220 -33.715 1.00 78.94 126 ARG A C 1
ATOM 998 O O . ARG A 1 126 ? 30.697 -4.909 -33.526 1.00 78.94 126 ARG A O 1
ATOM 1005 N N . TYR A 1 127 ? 28.520 -4.752 -34.037 1.00 79.62 127 TYR A N 1
ATOM 1006 C CA . TYR A 1 127 ? 28.350 -6.173 -3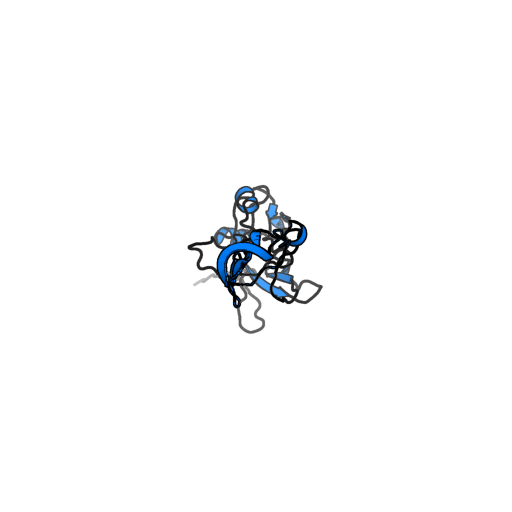4.364 1.00 79.62 127 TYR A CA 1
ATOM 1007 C C . TYR A 1 127 ? 28.214 -6.364 -35.868 1.00 79.62 127 TYR A C 1
ATOM 1009 O O . TYR A 1 127 ? 27.465 -5.634 -36.516 1.00 79.62 127 TYR A O 1
ATOM 1017 N N . HIS A 1 128 ? 28.924 -7.345 -36.426 1.00 79.44 128 HIS A N 1
ATOM 1018 C CA . HIS A 1 128 ? 28.775 -7.712 -37.831 1.00 79.44 128 HIS A CA 1
ATOM 1019 C C . HIS A 1 128 ? 27.405 -8.364 -38.036 1.00 79.44 128 HIS A C 1
ATOM 1021 O O . HIS A 1 128 ? 27.075 -9.332 -37.351 1.00 79.44 128 HIS A O 1
ATOM 1027 N N . VAL A 1 129 ? 26.601 -7.823 -38.951 1.00 73.75 129 VAL A N 1
ATOM 1028 C CA . VAL A 1 129 ? 25.237 -8.306 -39.189 1.00 73.75 129 VAL A CA 1
ATOM 1029 C C . VAL A 1 129 ? 25.197 -9.003 -40.538 1.00 73.75 129 VAL A C 1
ATOM 1031 O O . VAL A 1 129 ? 25.533 -8.415 -41.560 1.00 73.75 129 VAL A O 1
ATOM 1034 N N . LEU A 1 130 ? 24.756 -10.258 -40.538 1.00 70.19 130 LEU A N 1
ATOM 1035 C CA . LEU A 1 130 ? 24.366 -10.979 -41.747 1.00 70.19 130 LEU A CA 1
ATOM 1036 C C . LEU A 1 130 ? 22.836 -10.868 -41.884 1.00 70.19 130 LEU A C 1
ATOM 1038 O O . LEU A 1 130 ? 22.149 -10.824 -40.869 1.00 70.19 130 LEU A O 1
ATOM 1042 N N . ASN A 1 131 ? 22.331 -10.760 -43.117 1.00 64.00 131 ASN A N 1
ATOM 1043 C CA . ASN A 1 131 ? 20.927 -10.545 -43.522 1.00 64.00 131 ASN A CA 1
ATOM 1044 C C . ASN A 1 131 ? 19.813 -10.892 -42.492 1.00 64.00 131 ASN A C 1
ATOM 1046 O O . ASN A 1 131 ? 19.821 -11.970 -41.905 1.00 64.00 131 ASN A O 1
ATOM 1050 N N . ASN A 1 132 ? 18.777 -10.034 -42.414 1.00 60.12 132 ASN A N 1
ATOM 1051 C CA . ASN A 1 132 ? 17.536 -10.166 -41.614 1.00 60.12 132 ASN A CA 1
ATOM 1052 C C . ASN A 1 132 ? 17.677 -10.029 -40.087 1.00 60.12 132 ASN A C 1
ATOM 1054 O O . ASN A 1 132 ? 17.342 -10.937 -39.326 1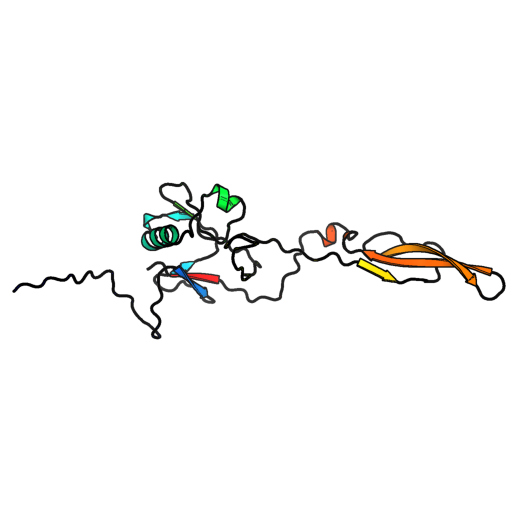.00 60.12 132 ASN A O 1
ATOM 1058 N N . SER A 1 133 ? 18.089 -8.855 -39.612 1.00 63.12 133 SER A N 1
ATOM 1059 C CA . SER A 1 133 ? 18.106 -8.566 -38.180 1.00 63.12 133 SER A CA 1
ATOM 1060 C C . SER A 1 133 ? 16.715 -8.271 -37.608 1.00 63.12 133 SER A C 1
ATOM 1062 O O . SER A 1 133 ? 15.982 -7.400 -38.073 1.00 63.12 133 SER A O 1
ATOM 1064 N N . VAL A 1 134 ? 16.350 -9.009 -36.560 1.00 64.50 134 VAL A N 1
ATOM 1065 C CA . VAL A 1 134 ? 15.070 -8.890 -35.851 1.00 64.50 134 VAL A CA 1
ATOM 1066 C C . VAL A 1 134 ? 15.014 -7.555 -35.084 1.00 64.50 134 VAL A C 1
ATOM 1068 O O . VAL A 1 134 ? 15.880 -7.260 -34.262 1.00 64.50 134 VAL A O 1
ATOM 1071 N N . GLN A 1 135 ? 13.992 -6.733 -35.354 1.00 71.12 135 GLN A N 1
ATOM 1072 C CA . GLN A 1 135 ? 13.819 -5.374 -34.800 1.00 71.12 135 GLN A CA 1
ATOM 1073 C C . GLN A 1 135 ? 12.676 -5.259 -33.772 1.00 71.12 135 GLN A C 1
ATOM 1075 O O . GLN A 1 135 ? 12.100 -4.185 -33.592 1.00 71.12 135 GLN A O 1
ATOM 1080 N N . THR A 1 136 ? 12.298 -6.348 -33.104 1.00 77.00 136 THR A N 1
ATOM 1081 C CA . THR A 1 136 ? 11.108 -6.370 -32.238 1.00 77.00 136 THR A CA 1
ATOM 1082 C C . THR A 1 136 ? 11.437 -6.726 -30.791 1.00 77.00 136 THR A C 1
ATOM 1084 O O . THR A 1 136 ? 12.341 -7.511 -30.526 1.00 77.00 136 THR A O 1
ATOM 1087 N N . GLY A 1 137 ? 10.686 -6.137 -29.857 1.00 84.31 137 GLY A N 1
ATOM 1088 C CA . GLY A 1 137 ? 10.820 -6.360 -28.417 1.00 84.31 137 GLY A CA 1
ATOM 1089 C C . GLY A 1 137 ? 11.859 -5.478 -27.719 1.00 84.31 137 GLY A C 1
ATOM 1090 O O . GLY A 1 137 ? 12.353 -4.494 -28.275 1.00 84.31 137 GLY A O 1
ATOM 1091 N N . ALA A 1 138 ? 12.141 -5.832 -26.461 1.00 89.44 138 ALA A N 1
ATOM 1092 C CA . ALA A 1 138 ? 13.064 -5.111 -25.587 1.00 89.44 138 ALA A CA 1
ATOM 1093 C C . ALA A 1 138 ? 14.536 -5.275 -25.973 1.00 89.44 138 ALA A C 1
ATOM 1095 O O . ALA A 1 138 ? 15.312 -4.368 -25.715 1.00 89.44 138 ALA A O 1
ATOM 1096 N N . LEU A 1 139 ? 14.915 -6.384 -26.615 1.00 89.12 139 LEU A N 1
ATOM 1097 C CA . LEU A 1 139 ? 16.224 -6.569 -27.240 1.00 89.12 139 LEU A CA 1
ATOM 1098 C C . LEU A 1 139 ? 16.058 -6.392 -28.750 1.00 89.12 139 LEU A C 1
ATOM 1100 O O . LEU A 1 139 ? 15.378 -7.193 -29.386 1.00 89.12 139 LEU A O 1
ATOM 1104 N N . TYR A 1 140 ? 16.647 -5.345 -29.323 1.00 88.06 140 TYR A N 1
ATOM 1105 C CA . TYR A 1 140 ? 16.430 -4.989 -30.727 1.00 88.06 140 TYR A CA 1
ATOM 1106 C C . TYR A 1 140 ? 17.682 -4.415 -31.382 1.00 88.06 140 TYR A C 1
ATOM 1108 O O . TYR A 1 140 ? 18.544 -3.828 -30.729 1.00 88.06 140 TYR A O 1
ATOM 1116 N N . GLN A 1 141 ? 17.761 -4.526 -32.706 1.00 86.38 141 GLN A N 1
ATOM 1117 C CA . GLN A 1 141 ? 18.859 -3.948 -33.474 1.00 86.38 141 GLN A CA 1
ATOM 1118 C C . GLN A 1 141 ? 18.500 -2.579 -34.078 1.00 86.38 141 GLN A C 1
ATOM 1120 O O . GLN A 1 141 ? 17.391 -2.384 -34.574 1.00 86.38 141 GLN A O 1
ATOM 1125 N N . THR A 1 142 ? 19.470 -1.662 -34.126 1.00 85.94 142 THR A N 1
ATOM 1126 C CA . THR A 1 142 ? 19.464 -0.477 -35.008 1.00 85.94 142 THR A CA 1
ATOM 1127 C C . THR A 1 142 ? 20.660 -0.501 -35.963 1.00 85.94 142 THR A C 1
ATOM 1129 O O . THR A 1 142 ? 21.649 -1.194 -35.720 1.00 85.94 142 THR A O 1
ATOM 1132 N N . SER A 1 143 ? 20.592 0.241 -37.071 1.00 81.62 143 SER A N 1
ATOM 1133 C CA . SER A 1 143 ? 21.729 0.397 -37.990 1.00 81.62 143 SER A CA 1
ATOM 1134 C C . SER A 1 143 ? 22.888 1.127 -37.302 1.00 81.62 143 SER A C 1
ATOM 1136 O O . SER A 1 143 ? 22.667 2.189 -36.722 1.00 81.62 143 SER A O 1
ATOM 1138 N N . GLY A 1 144 ? 24.104 0.579 -37.375 1.00 77.94 144 GLY A N 1
ATOM 1139 C CA . GLY A 1 144 ? 25.318 1.199 -36.833 1.00 77.94 144 GLY A CA 1
ATOM 1140 C C . GLY A 1 144 ? 26.163 1.912 -37.893 1.00 77.94 144 GLY A C 1
ATOM 1141 O O . GLY A 1 144 ? 26.727 2.965 -37.609 1.00 77.94 144 GLY A O 1
ATOM 1142 N N . GLY A 1 145 ? 26.223 1.379 -39.120 1.00 81.56 145 GLY A N 1
ATOM 1143 C CA . GLY A 1 145 ? 26.945 1.988 -40.243 1.00 81.56 145 GLY A CA 1
ATOM 1144 C C . GLY A 1 145 ? 27.735 0.976 -41.073 1.00 81.56 145 GLY A C 1
ATOM 1145 O O . GLY A 1 145 ? 27.419 -0.211 -41.079 1.00 81.56 145 GLY A O 1
ATOM 1146 N N . ARG A 1 146 ? 28.771 1.458 -41.772 1.00 82.94 146 ARG A N 1
ATOM 1147 C CA . ARG A 1 146 ? 29.648 0.678 -42.661 1.00 82.94 146 ARG A CA 1
ATOM 1148 C C . ARG A 1 146 ? 31.105 0.737 -42.218 1.00 82.94 146 ARG A C 1
ATOM 1150 O O . ARG A 1 146 ? 31.584 1.805 -41.846 1.00 82.94 146 ARG A O 1
ATOM 1157 N N . SER A 1 147 ? 31.808 -0.389 -42.282 1.00 81.00 147 SER A N 1
ATOM 1158 C CA . SER A 1 147 ? 33.247 -0.486 -42.006 1.00 81.00 147 SER A CA 1
ATOM 1159 C C . SER A 1 147 ? 33.955 -1.312 -43.081 1.00 81.00 147 SER A C 1
ATOM 1161 O O . SER A 1 147 ? 33.346 -2.174 -43.713 1.00 81.00 147 SER A O 1
ATOM 1163 N N . ASN A 1 148 ? 35.253 -1.068 -43.282 1.00 83.06 148 ASN A N 1
ATOM 1164 C CA . ASN A 1 148 ? 36.075 -1.873 -44.186 1.00 83.06 148 ASN A CA 1
ATOM 1165 C C . ASN A 1 148 ? 36.159 -3.315 -43.667 1.00 83.06 148 ASN A C 1
ATOM 1167 O O . ASN A 1 148 ? 36.467 -3.535 -42.494 1.00 83.06 148 ASN A O 1
ATOM 1171 N N . ALA A 1 149 ? 35.905 -4.279 -44.546 1.00 78.50 149 ALA A N 1
ATOM 1172 C CA . ALA A 1 149 ? 36.102 -5.698 -44.294 1.00 78.50 149 ALA A CA 1
ATOM 1173 C C . ALA A 1 149 ? 37.435 -6.162 -44.903 1.00 78.50 149 ALA A C 1
ATOM 1175 O O . ALA A 1 149 ? 37.907 -5.615 -45.905 1.00 78.50 149 ALA A O 1
ATOM 1176 N N . GLY A 1 150 ? 38.051 -7.188 -44.309 1.00 80.75 150 GLY A N 1
ATOM 1177 C CA . GLY A 1 150 ? 39.224 -7.831 -44.904 1.00 80.75 150 GLY A CA 1
ATOM 1178 C C . GLY A 1 150 ? 38.894 -8.361 -46.305 1.00 80.75 150 GLY A C 1
ATOM 1179 O O . GLY A 1 150 ? 37.851 -8.980 -46.491 1.00 80.75 150 GLY A O 1
ATOM 1180 N N . GLY A 1 151 ? 39.764 -8.108 -47.289 1.00 78.00 151 GLY A N 1
ATOM 1181 C CA . GLY A 1 151 ? 39.576 -8.594 -48.665 1.00 78.00 151 GLY A CA 1
ATOM 1182 C C . GLY A 1 151 ? 38.923 -7.617 -49.655 1.00 78.0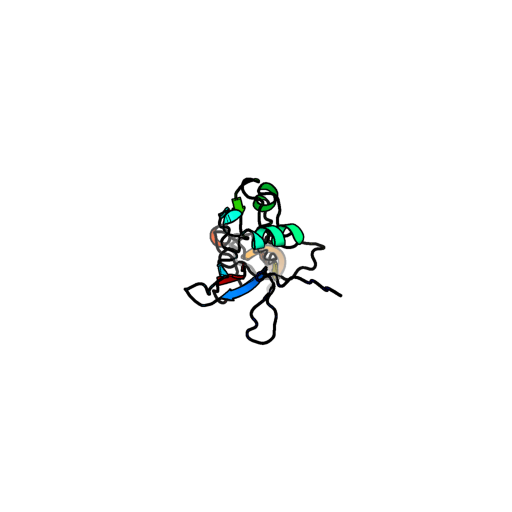0 151 GLY A C 1
ATOM 1183 O O . GLY A 1 151 ? 38.377 -8.066 -50.654 1.00 78.00 151 GLY A O 1
ATOM 1184 N N . SER A 1 152 ? 39.021 -6.297 -49.434 1.00 72.81 152 SER A N 1
ATOM 1185 C CA . SER A 1 152 ? 38.523 -5.248 -50.357 1.00 72.81 152 SER A CA 1
ATOM 1186 C C . SER A 1 152 ? 36.987 -5.120 -50.431 1.00 72.81 152 SER A C 1
ATOM 1188 O O . SER A 1 152 ? 36.432 -4.711 -51.447 1.00 72.81 152 SER A O 1
ATOM 1190 N N . GLY A 1 153 ? 36.283 -5.453 -49.342 1.00 80.81 153 GLY A N 1
ATOM 1191 C CA . GLY A 1 153 ? 34.825 -5.308 -49.222 1.00 80.81 153 GLY A CA 1
ATOM 1192 C C . GLY A 1 153 ? 34.398 -4.307 -48.143 1.00 80.81 153 GLY A C 1
ATOM 1193 O O . GLY A 1 153 ? 35.187 -3.936 -47.275 1.00 80.81 153 GLY A O 1
ATOM 1194 N N . ILE A 1 154 ? 33.128 -3.892 -48.172 1.00 81.94 154 ILE A N 1
ATOM 1195 C CA . ILE A 1 154 ? 32.480 -3.116 -47.103 1.00 81.94 154 ILE A CA 1
ATOM 1196 C C . ILE A 1 154 ? 31.521 -4.043 -46.355 1.00 81.94 154 ILE A C 1
ATOM 1198 O O . ILE A 1 154 ? 30.750 -4.761 -46.987 1.00 81.94 154 ILE A O 1
ATOM 1202 N N . ALA A 1 155 ? 31.553 -3.996 -45.026 1.00 80.44 155 ALA A N 1
ATOM 1203 C CA . ALA A 1 155 ? 30.617 -4.695 -44.158 1.00 80.44 155 ALA A CA 1
ATOM 1204 C C . ALA A 1 155 ? 29.700 -3.707 -43.432 1.00 80.44 155 ALA A C 1
ATOM 1206 O O . ALA A 1 155 ? 30.154 -2.672 -42.930 1.00 80.44 155 ALA A O 1
ATOM 1207 N N . ASP A 1 156 ? 28.419 -4.052 -43.342 1.00 83.31 156 ASP A N 1
ATOM 1208 C CA . ASP A 1 156 ? 27.468 -3.3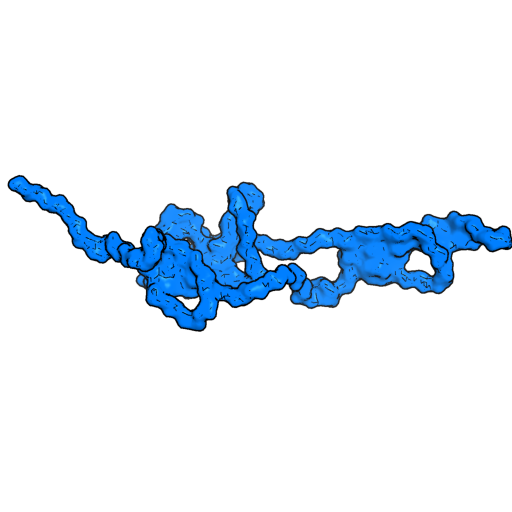40 -42.498 1.00 83.31 156 ASP A CA 1
ATOM 1209 C C . ASP A 1 156 ? 27.596 -3.835 -41.046 1.00 83.31 156 ASP A C 1
ATOM 1211 O O . ASP A 1 156 ? 27.819 -5.021 -40.776 1.00 83.31 156 ASP A O 1
ATOM 1215 N N . PHE A 1 157 ? 27.445 -2.920 -40.092 1.00 82.19 157 PHE A N 1
ATOM 1216 C CA . PHE A 1 157 ? 27.380 -3.253 -38.674 1.00 82.19 157 PHE A CA 1
ATOM 1217 C C . PHE A 1 157 ? 26.108 -2.711 -38.029 1.00 82.19 157 PHE A C 1
ATOM 1219 O O . PHE A 1 157 ? 25.557 -1.673 -38.414 1.00 82.19 157 PHE A O 1
ATOM 1226 N N . GLY A 1 158 ? 25.633 -3.446 -37.032 1.00 84.88 158 GLY A N 1
ATOM 1227 C CA . GLY A 1 158 ? 24.475 -3.107 -36.221 1.00 84.88 158 GLY A CA 1
ATOM 1228 C C . GLY A 1 158 ? 24.868 -2.731 -34.801 1.00 84.88 158 GLY A C 1
ATOM 1229 O O . GLY A 1 158 ? 25.966 -3.035 -34.329 1.00 84.88 158 GLY A O 1
ATOM 1230 N N . VAL A 1 159 ? 23.920 -2.096 -34.123 1.00 87.62 159 VAL A N 1
ATOM 1231 C CA . VAL A 1 159 ? 23.947 -1.853 -32.682 1.00 87.62 159 VAL A CA 1
ATOM 1232 C C . VAL A 1 159 ? 22.878 -2.732 -32.058 1.00 87.62 159 VAL A C 1
ATOM 1234 O O . VAL A 1 159 ? 21.720 -2.685 -32.479 1.00 87.62 159 VAL A O 1
ATOM 1237 N N . ILE A 1 160 ? 23.263 -3.527 -31.066 1.00 89.50 160 ILE A N 1
ATOM 1238 C CA . ILE A 1 160 ? 22.313 -4.274 -30.245 1.00 89.50 160 ILE A CA 1
ATOM 1239 C C . ILE A 1 160 ? 21.889 -3.346 -29.113 1.00 89.50 160 ILE A C 1
ATOM 1241 O O . ILE A 1 160 ? 22.734 -2.873 -28.358 1.00 89.50 160 ILE A O 1
ATOM 1245 N N . ASN A 1 161 ? 20.595 -3.079 -28.998 1.00 90.94 161 ASN A N 1
ATOM 1246 C CA . ASN A 1 161 ? 20.016 -2.225 -27.972 1.00 90.94 161 ASN A CA 1
ATOM 1247 C C . ASN A 1 161 ? 19.146 -3.056 -27.037 1.00 90.94 161 ASN A C 1
ATOM 1249 O O . ASN A 1 161 ? 18.465 -3.988 -27.471 1.00 90.94 161 ASN A O 1
ATOM 1253 N N . ILE A 1 162 ? 19.125 -2.659 -25.771 1.00 91.75 162 ILE A N 1
ATOM 1254 C CA . ILE A 1 162 ? 18.123 -3.073 -24.803 1.00 91.75 162 ILE A CA 1
ATOM 1255 C C . ILE A 1 162 ? 17.324 -1.845 -24.365 1.00 91.75 162 ILE A C 1
ATOM 1257 O O . ILE A 1 162 ? 17.901 -0.808 -24.048 1.00 91.75 162 ILE A O 1
ATOM 1261 N N . ASP A 1 163 ? 16.001 -1.960 -24.375 1.00 90.56 163 ASP A N 1
ATOM 1262 C CA . ASP A 1 163 ? 15.068 -0.988 -23.807 1.00 90.56 163 ASP A CA 1
ATOM 1263 C C . ASP A 1 163 ? 13.855 -1.735 -23.248 1.00 90.56 163 ASP A C 1
ATOM 1265 O O . ASP A 1 163 ? 12.989 -2.208 -23.992 1.00 90.56 163 ASP A O 1
ATOM 1269 N N . ALA A 1 164 ? 13.800 -1.860 -21.922 1.00 85.94 164 ALA A N 1
ATOM 1270 C CA . ALA A 1 164 ? 12.748 -2.605 -21.240 1.00 85.94 164 ALA A CA 1
ATOM 1271 C C . ALA A 1 164 ? 11.346 -2.027 -21.501 1.00 85.94 164 ALA A C 1
ATOM 1273 O O . ALA A 1 164 ? 10.370 -2.786 -21.496 1.00 85.94 164 ALA A O 1
ATOM 1274 N N . SER A 1 165 ? 11.234 -0.732 -21.826 1.00 84.44 165 SER A N 1
ATOM 1275 C CA . SER A 1 165 ? 9.960 -0.082 -22.157 1.00 84.44 165 SER A CA 1
ATOM 1276 C C . SER A 1 165 ? 9.275 -0.689 -23.390 1.00 84.44 165 SER A C 1
ATOM 1278 O O . SER A 1 165 ? 8.040 -0.656 -23.478 1.00 84.44 165 SER A O 1
ATOM 1280 N N . ARG A 1 166 ? 10.056 -1.313 -24.287 1.00 85.44 166 ARG A N 1
ATOM 1281 C CA . ARG A 1 166 ? 9.608 -1.998 -25.513 1.00 85.44 166 ARG A CA 1
ATOM 1282 C C . ARG A 1 166 ? 9.173 -3.449 -25.296 1.00 85.44 166 ARG A C 1
ATOM 1284 O O . ARG A 1 166 ? 8.812 -4.130 -26.258 1.00 85.44 166 ARG A O 1
ATOM 1291 N N . SER A 1 167 ? 9.208 -3.947 -24.060 1.00 79.69 167 SER A N 1
ATOM 1292 C CA . SER A 1 167 ? 8.625 -5.250 -23.726 1.00 79.69 167 SER A CA 1
ATOM 1293 C C . SER A 1 167 ? 7.123 -5.251 -24.022 1.00 79.69 167 SER A C 1
ATOM 1295 O O . SER A 1 167 ? 6.435 -4.261 -23.753 1.00 79.69 167 SER A O 1
ATOM 1297 N N . ASN A 1 168 ? 6.611 -6.368 -24.555 1.00 68.19 168 ASN A N 1
ATOM 1298 C CA . ASN A 1 168 ? 5.175 -6.554 -24.776 1.00 68.19 168 ASN A CA 1
ATOM 1299 C C . ASN A 1 168 ? 4.403 -6.301 -23.471 1.00 68.19 168 ASN A C 1
ATOM 1301 O O . ASN A 1 168 ? 4.895 -6.613 -22.381 1.00 68.19 168 ASN A O 1
ATOM 1305 N N . SER A 1 169 ? 3.173 -5.798 -23.594 1.00 64.44 169 SER A N 1
ATOM 1306 C CA . SER A 1 169 ? 2.252 -5.644 -22.479 1.00 64.44 169 SER A CA 1
ATOM 1307 C C . SER A 1 169 ? 2.103 -6.929 -21.678 1.00 64.44 169 SER A C 1
ATOM 1309 O O . SER A 1 169 ? 1.902 -6.795 -20.494 1.00 64.44 169 SER A O 1
ATOM 1311 N N . THR A 1 170 ? 2.311 -8.137 -22.230 1.00 54.94 170 THR A N 1
ATOM 1312 C CA . THR A 1 170 ? 2.331 -9.415 -21.480 1.00 54.94 170 THR A CA 1
ATOM 1313 C C . THR A 1 170 ? 3.356 -9.462 -20.335 1.00 54.94 170 THR A C 1
ATOM 1315 O O . THR A 1 170 ? 3.041 -9.992 -19.278 1.00 54.94 170 THR A O 1
ATOM 1318 N N . TYR A 1 171 ? 4.543 -8.864 -20.485 1.00 54.38 171 TYR A N 1
ATOM 1319 C CA . TYR A 1 171 ? 5.525 -8.720 -19.390 1.00 54.38 171 TYR A CA 1
ATOM 1320 C C . TYR A 1 171 ? 5.334 -7.418 -18.591 1.00 54.38 171 TYR A C 1
ATOM 1322 O O . TYR A 1 171 ? 6.009 -7.200 -17.591 1.00 54.38 171 TYR A O 1
ATOM 1330 N N . LYS A 1 172 ? 4.372 -6.584 -19.009 1.00 54.56 172 LYS A N 1
ATOM 1331 C CA . LYS A 1 172 ? 3.704 -5.559 -18.192 1.00 54.56 172 LYS A CA 1
ATOM 1332 C C . LYS A 1 172 ? 2.364 -6.073 -17.612 1.00 54.56 172 LYS A C 1
ATOM 1334 O O . LYS A 1 172 ? 1.672 -5.316 -16.940 1.00 54.56 172 LYS A O 1
ATOM 1339 N N . ASN A 1 173 ? 1.963 -7.328 -17.873 1.00 45.66 173 ASN A N 1
ATOM 1340 C CA . ASN A 1 173 ? 0.607 -7.824 -17.620 1.00 45.66 173 ASN A CA 1
ATOM 1341 C C . ASN A 1 173 ? 0.581 -8.496 -16.252 1.00 45.66 173 ASN A C 1
ATOM 1343 O O . ASN A 1 173 ? 0.692 -9.713 -16.132 1.00 45.66 173 ASN A O 1
ATOM 1347 N N . GLY A 1 174 ? 0.485 -7.664 -15.217 1.00 52.09 174 GLY A N 1
ATOM 1348 C CA . GLY A 1 174 ? 0.091 -8.093 -13.875 1.00 52.09 174 GLY A CA 1
ATOM 1349 C C . GLY A 1 174 ? 1.196 -8.653 -12.978 1.00 52.09 174 GLY A C 1
ATOM 1350 O O . GLY A 1 174 ? 0.889 -9.110 -11.882 1.00 52.09 174 GLY A O 1
ATOM 1351 N N . GLY A 1 175 ? 2.464 -8.617 -13.394 1.00 55.44 175 GLY A N 1
ATOM 1352 C CA . GLY A 1 175 ? 3.591 -8.979 -12.530 1.00 55.44 175 GLY A CA 1
ATOM 1353 C C . GLY A 1 175 ? 4.190 -7.753 -11.843 1.00 55.44 175 GLY A C 1
ATOM 1354 O O . GLY A 1 175 ? 4.790 -6.918 -12.514 1.00 55.44 175 GLY A O 1
ATOM 1355 N N . SER A 1 176 ? 4.071 -7.647 -10.519 1.00 63.53 176 SER A N 1
ATOM 1356 C CA . SER A 1 176 ? 4.867 -6.705 -9.725 1.00 63.53 176 SER A CA 1
ATOM 1357 C C . SER A 1 176 ? 6.173 -7.375 -9.286 1.00 63.53 176 SER A C 1
ATOM 1359 O O . SER A 1 176 ? 6.175 -8.502 -8.785 1.00 63.53 176 SER A O 1
ATOM 1361 N N . VAL A 1 177 ? 7.311 -6.698 -9.473 1.00 70.25 177 VAL A N 1
ATOM 1362 C CA . VAL A 1 177 ? 8.560 -7.121 -8.825 1.00 70.25 177 VAL A CA 1
ATOM 1363 C C . VAL A 1 177 ? 8.477 -6.660 -7.383 1.00 70.25 177 VAL A C 1
ATOM 1365 O O . VAL A 1 177 ? 8.580 -5.471 -7.094 1.00 70.25 177 VAL A O 1
ATOM 1368 N N . LYS A 1 178 ? 8.275 -7.615 -6.482 1.00 72.69 178 LYS A N 1
ATOM 1369 C CA . LYS A 1 178 ? 8.322 -7.378 -5.044 1.00 72.69 178 LYS A CA 1
ATOM 1370 C C . LYS A 1 178 ? 9.559 -8.022 -4.443 1.00 72.69 178 LYS A C 1
ATOM 1372 O O . LYS A 1 178 ? 10.067 -9.029 -4.937 1.00 72.69 178 LYS A O 1
ATOM 1377 N N . GLN A 1 179 ? 10.034 -7.425 -3.363 1.00 77.38 179 GLN A N 1
ATOM 1378 C CA . GLN A 1 179 ? 11.077 -8.009 -2.533 1.00 77.38 179 GLN A CA 1
ATOM 1379 C C . GLN A 1 179 ? 10.558 -9.322 -1.928 1.00 77.38 179 GLN A C 1
ATOM 1381 O O . GLN A 1 179 ? 9.353 -9.473 -1.709 1.00 77.38 179 GLN A O 1
ATOM 1386 N N . SER A 1 180 ? 11.453 -10.271 -1.636 1.00 83.38 180 SER A N 1
ATOM 1387 C CA . SER A 1 180 ? 11.072 -11.407 -0.791 1.00 83.38 180 SER A CA 1
ATOM 1388 C C . SER A 1 180 ? 10.594 -10.868 0.553 1.00 83.38 180 SER A C 1
ATOM 1390 O O . SER A 1 180 ? 11.284 -10.062 1.175 1.00 83.38 180 SER A O 1
ATOM 1392 N N . SER A 1 181 ? 9.424 -11.311 0.998 1.00 83.94 181 SER A N 1
ATOM 1393 C CA . SER A 1 181 ? 8.796 -10.826 2.221 1.00 83.94 181 SER A CA 1
ATOM 1394 C C . SER A 1 181 ? 8.257 -11.980 3.054 1.00 83.94 181 SER A C 1
ATOM 1396 O O . SER A 1 181 ? 8.003 -13.077 2.554 1.00 83.94 181 SER A O 1
ATOM 1398 N N . ILE A 1 182 ? 8.098 -11.722 4.349 1.00 86.12 182 ILE A N 1
ATOM 1399 C CA . ILE A 1 182 ? 7.394 -12.619 5.259 1.00 86.12 182 ILE A CA 1
ATOM 1400 C C . ILE A 1 182 ? 5.956 -12.121 5.350 1.00 86.12 182 ILE A C 1
ATOM 1402 O O . ILE A 1 182 ? 5.720 -10.961 5.689 1.00 86.12 182 ILE A O 1
ATOM 1406 N N . ALA A 1 183 ? 5.004 -13.000 5.048 1.00 88.00 183 ALA A N 1
ATOM 1407 C CA . ALA A 1 183 ? 3.592 -12.713 5.238 1.00 88.00 183 ALA A CA 1
ATOM 1408 C C . ALA A 1 183 ? 3.282 -12.664 6.740 1.00 88.00 183 ALA A C 1
ATOM 1410 O O . ALA A 1 183 ? 3.543 -13.615 7.475 1.00 88.00 183 ALA A O 1
ATOM 1411 N N . THR A 1 184 ? 2.741 -11.542 7.194 1.00 88.75 184 THR A N 1
ATOM 1412 C CA . THR A 1 184 ? 2.347 -11.312 8.583 1.00 88.75 184 THR A CA 1
ATOM 1413 C C . THR A 1 184 ? 1.165 -10.357 8.595 1.00 88.75 184 THR A C 1
ATOM 1415 O O . THR A 1 184 ? 0.941 -9.628 7.628 1.00 88.75 184 THR A O 1
ATOM 1418 N N . ARG A 1 185 ? 0.385 -10.379 9.670 1.00 90.19 185 ARG A N 1
ATOM 1419 C CA . ARG A 1 185 ? -0.709 -9.433 9.866 1.00 90.19 185 ARG A CA 1
ATOM 1420 C C . ARG A 1 185 ? -0.260 -8.326 10.803 1.00 90.19 185 ARG A C 1
ATOM 1422 O O . ARG A 1 185 ? 0.687 -8.485 11.569 1.00 90.19 185 ARG A O 1
ATOM 1429 N N . LEU A 1 186 ? -0.969 -7.208 10.762 1.00 92.38 186 LEU A N 1
ATOM 1430 C CA . LEU A 1 186 ? -0.809 -6.145 11.741 1.00 92.38 186 LEU A CA 1
ATOM 1431 C C . LEU A 1 186 ? -2.009 -6.145 12.678 1.00 92.38 186 LEU A C 1
ATOM 1433 O O . LEU A 1 186 ? -3.144 -6.397 12.267 1.00 92.38 186 LEU A O 1
ATOM 1437 N N . ILE A 1 187 ? -1.746 -5.864 13.946 1.00 93.31 187 ILE A N 1
ATOM 1438 C CA . ILE A 1 187 ? -2.774 -5.688 14.966 1.00 93.31 187 ILE A CA 1
ATOM 1439 C C . ILE A 1 187 ? -2.565 -4.357 15.669 1.00 93.31 187 ILE A C 1
ATOM 1441 O O . ILE A 1 187 ? -1.433 -3.893 15.802 1.00 93.31 187 ILE A O 1
ATOM 1445 N N . ILE A 1 188 ? -3.655 -3.756 16.131 1.00 92.12 188 ILE A N 1
ATOM 1446 C CA . ILE A 1 188 ? -3.642 -2.493 16.862 1.00 92.12 188 ILE A CA 1
ATOM 1447 C C . ILE A 1 188 ? -4.323 -2.649 18.214 1.00 92.12 188 ILE A C 1
ATOM 1449 O O . ILE A 1 188 ? -5.413 -3.217 18.307 1.00 92.12 188 ILE A O 1
ATOM 1453 N N . LYS A 1 189 ? -3.677 -2.142 19.264 1.00 88.38 189 LYS A N 1
ATOM 1454 C CA . LYS A 1 189 ? -4.272 -2.068 20.598 1.00 88.38 189 LYS A CA 1
ATOM 1455 C C . LYS A 1 189 ? -5.310 -0.949 20.637 1.00 88.38 189 LYS A C 1
ATOM 1457 O O . LYS A 1 189 ? -4.993 0.196 20.303 1.00 88.38 189 LYS A O 1
ATOM 1462 N N . TYR A 1 190 ? -6.526 -1.279 21.062 1.00 83.19 190 TYR A N 1
ATOM 1463 C CA . TYR A 1 190 ? -7.643 -0.330 21.119 1.00 83.19 190 TYR A CA 1
ATOM 1464 C C . TYR A 1 190 ? -8.233 -0.136 22.525 1.00 83.19 190 TYR A C 1
ATOM 1466 O O . TYR A 1 190 ? -9.090 0.733 22.670 1.00 83.19 190 TYR A O 1
ATOM 1474 N N . ARG A 1 191 ? -7.797 -0.932 23.520 1.00 76.31 191 ARG A N 1
ATOM 1475 C CA . ARG A 1 191 ? -8.170 -0.880 24.951 1.00 76.31 191 ARG A CA 1
ATOM 1476 C C . ARG A 1 191 ? -7.059 -1.434 25.854 1.00 76.31 191 ARG A C 1
ATOM 1478 O O . ARG A 1 191 ? -6.159 -2.144 25.349 1.00 76.31 191 ARG A O 1
#